Protein AF-0000000069299991 (afdb_homodimer)

Foldseek 3Di:
DDCPVPPPLQADADAQAPEACELVNVLVVLVVCVVVLRQHQAYAYAPHAYELSNLVVVLCSQQPRDLVRHHQYDHHENYQYDPVSVVSNVVSNVPSPSPPRPVDSRHRHHHHYNRHPPPPDPVD/DPDPVPPPLQADADAQAPEACELVNVLVVLVVCVVVLRQHQAYAYAPHAYELSNLVVVLCSQQPRDLVRHHQYDHHENYQYDPVSVVSNVVSNVPSPSPPRPVDSRHRHHHHYNRHVPPPDPVD

Organism: Polarella glacialis (NCBI:txid89957)

InterPro domains:
  IPR001611 Leucine-rich repeat [PF13516] (14-29)
  IPR001611 Leucine-rich repeat [PF13516] (75-87)
  IPR032675 Leucine-rich repeat domain superfamily [G3DSA:3.80.10.10] (7-111)

pLDDT: mean 82.87, std 19.3, range [29.73, 98.38]

Radius of gyration: 19.02 Å; Cα contacts (8 Å, |Δi|>4): 504; chains: 2; bounding box: 44×61×42 Å

Secondary structure (DSSP, 8-state):
-----------EEEE-TTS--HHHHHHHHHHHHHHTT--EEEEE--SS--BGGGHHHHHHHHHHS-TTS---EEE--SSB--HHHHHHHHHHHHHSS--S-SSS-PPPEEE-TT-STT---TT-/--S-TT-----EEEE-TTS--HHHHHHHHHHHHHHTT--EEEEE--SS--BGGGHHHHHHHHHHS-TTS---EEE--SSB--HHHHHHHHHHHHHSS--S-SSS-PPPEEE-TT-STTS--TT-

Structure (mmCIF, N/CA/C/O backbone):
data_AF-0000000069299991-model_v1
#
loop_
_entity.id
_entity.type
_entity.pdbx_description
1 polymer 'Uncharacterized protein'
#
loop_
_atom_site.group_PDB
_atom_site.id
_atom_site.type_symbol
_atom_site.label_atom_id
_atom_site.label_alt_id
_atom_site.label_comp_id
_atom_site.label_asym_id
_atom_site.label_entity_id
_atom_site.label_seq_id
_atom_site.pdbx_PDB_ins_code
_atom_site.Cartn_x
_atom_site.Cartn_y
_atom_site.Cartn_z
_atom_site.occupancy
_atom_site.B_iso_or_equiv
_atom_site.auth_seq_id
_atom_site.auth_comp_id
_atom_site.auth_asym_id
_atom_site.auth_atom_id
_atom_site.pdbx_PDB_model_num
ATOM 1 N N . VAL A 1 1 ? -12.227 -18.859 -11.227 1 29.73 1 VAL A N 1
ATOM 2 C CA . VAL A 1 1 ? -11.688 -18.25 -10.023 1 29.73 1 VAL A CA 1
ATOM 3 C C . VAL A 1 1 ? -12.133 -19.031 -8.797 1 29.73 1 VAL A C 1
ATOM 5 O O . VAL A 1 1 ? -13.328 -19.062 -8.477 1 29.73 1 VAL A O 1
ATOM 8 N N . GLN A 1 2 ? -11.68 -20.109 -8.531 1 31.66 2 GLN A N 1
ATOM 9 C CA . GLN A 1 2 ? -12.195 -20.984 -7.492 1 31.66 2 GLN A CA 1
ATOM 10 C C . GLN A 1 2 ? -12.586 -20.203 -6.242 1 31.66 2 GLN A C 1
ATOM 12 O O . GLN A 1 2 ? -12.062 -19.125 -5.996 1 31.66 2 GLN A O 1
ATOM 17 N N . ASN A 1 3 ? -13.781 -20.656 -5.566 1 34.66 3 ASN A N 1
ATOM 18 C CA . ASN A 1 3 ? -14.656 -20.344 -4.441 1 34.66 3 ASN A CA 1
ATOM 19 C C . ASN A 1 3 ? -13.859 -20.016 -3.182 1 34.66 3 ASN A C 1
ATOM 21 O O . ASN A 1 3 ? -13.648 -20.891 -2.334 1 34.66 3 ASN A O 1
ATOM 25 N N . PHE A 1 4 ? -12.633 -19.531 -3.287 1 37 4 PHE A N 1
ATOM 26 C CA . PHE A 1 4 ? -12.258 -19.297 -1.897 1 37 4 PHE A CA 1
ATOM 27 C C . PHE A 1 4 ? -13.336 -18.484 -1.176 1 37 4 PHE A C 1
ATOM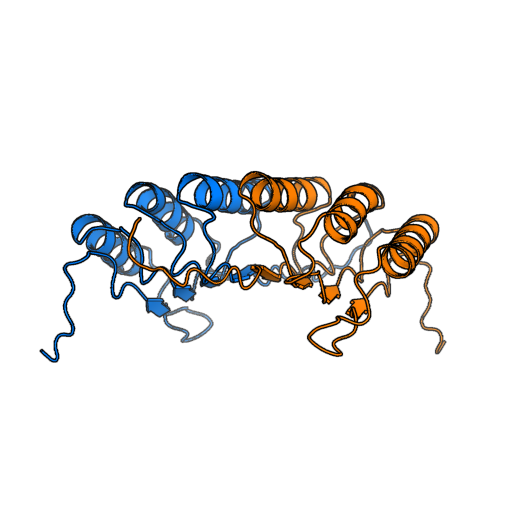 29 O O . PHE A 1 4 ? -13.484 -17.281 -1.425 1 37 4 PHE A O 1
ATOM 36 N N . PRO A 1 5 ? -14.43 -19.141 -0.867 1 41.88 5 PRO A N 1
ATOM 37 C CA . PRO A 1 5 ? -15.578 -18.5 -0.223 1 41.88 5 PRO A CA 1
ATOM 38 C C . PRO A 1 5 ? -15.188 -17.344 0.699 1 41.88 5 PRO A C 1
ATOM 40 O O . PRO A 1 5 ? -15.977 -16.422 0.913 1 41.88 5 PRO A O 1
ATOM 43 N N . TYR A 1 6 ? -14.062 -17.516 1.487 1 41.31 6 TYR A N 1
ATOM 44 C CA . TYR A 1 6 ? -13.852 -16.594 2.604 1 41.31 6 TYR A CA 1
ATOM 45 C C . TYR A 1 6 ? -13.023 -15.391 2.174 1 41.31 6 TYR A C 1
ATOM 47 O O . TYR A 1 6 ? -11.859 -15.273 2.551 1 41.31 6 TYR A O 1
ATOM 55 N N . VAL A 1 7 ? -12.93 -15.055 0.915 1 48.97 7 VAL A N 1
ATOM 56 C CA . VAL A 1 7 ? -12.195 -13.805 0.76 1 48.97 7 VAL A CA 1
ATOM 57 C C . VAL A 1 7 ? -12.695 -12.789 1.782 1 48.97 7 VAL A C 1
ATOM 59 O O . VAL A 1 7 ? -13.844 -12.336 1.713 1 48.97 7 VAL A O 1
ATOM 62 N N . ARG A 1 8 ? -12.344 -13.062 3.045 1 51.88 8 ARG A N 1
ATOM 63 C CA . ARG A 1 8 ? -12.633 -12.055 4.059 1 51.88 8 ARG A CA 1
ATOM 64 C C . ARG A 1 8 ? -11.891 -10.758 3.768 1 51.88 8 ARG A C 1
ATOM 66 O O . ARG A 1 8 ? -10.703 -10.781 3.434 1 51.88 8 ARG A O 1
ATOM 73 N N . LYS A 1 9 ? -12.555 -9.828 3.207 1 64.38 9 LYS A N 1
ATOM 74 C CA . LYS A 1 9 ? -11.938 -8.516 3.064 1 64.38 9 LYS A CA 1
ATOM 75 C C . LYS A 1 9 ? -11.32 -8.055 4.383 1 64.38 9 LYS A C 1
ATOM 77 O O . LYS A 1 9 ? -12 -8.031 5.414 1 64.38 9 LYS A O 1
ATOM 82 N N . SER A 1 10 ? -10.047 -8.211 4.633 1 77.81 10 SER A N 1
ATOM 83 C CA . SER A 1 10 ? -9.352 -7.84 5.863 1 77.81 10 SER A CA 1
ATOM 84 C C . SER A 1 10 ? -8.898 -6.383 5.82 1 77.81 10 SER A C 1
ATOM 86 O O . SER A 1 10 ? -8.68 -5.77 6.867 1 77.81 10 SER A O 1
ATOM 88 N N . GLY A 1 11 ? -9.008 -5.793 4.734 1 89.88 11 GLY A N 1
ATOM 89 C CA . GLY A 1 11 ? -8.5 -4.434 4.613 1 89.88 11 GLY A CA 1
ATOM 90 C C . GLY A 1 11 ? -7.004 -4.371 4.391 1 89.88 11 GLY A C 1
ATOM 91 O O . GLY A 1 11 ? -6.254 -5.188 4.938 1 89.88 11 GLY A O 1
ATOM 92 N N . ALA A 1 12 ? -6.586 -3.467 3.727 1 94.5 12 ALA A N 1
ATOM 93 C CA . ALA A 1 12 ? -5.18 -3.275 3.377 1 94.5 12 ALA A CA 1
ATOM 94 C C . ALA A 1 12 ? -4.43 -2.561 4.496 1 94.5 12 ALA A C 1
ATOM 96 O O . ALA A 1 12 ? -4.977 -1.666 5.148 1 94.5 12 ALA A O 1
ATOM 97 N N . TYR A 1 13 ? -3.26 -2.996 4.73 1 96.56 13 TYR A N 1
ATOM 98 C CA . TYR A 1 13 ? -2.27 -2.322 5.559 1 96.56 13 TYR A CA 1
ATOM 99 C C . TYR A 1 13 ? -1.131 -1.769 4.711 1 96.56 13 TYR A C 1
ATOM 101 O O . TYR A 1 13 ? -0.431 -2.523 4.031 1 96.56 13 TYR A O 1
ATOM 109 N N . VAL A 1 14 ? -0.941 -0.416 4.711 1 97.5 14 VAL A N 1
ATOM 110 C CA . VAL A 1 14 ? 0.052 0.219 3.85 1 97.5 14 VAL A CA 1
ATOM 111 C C . VAL A 1 14 ? 0.958 1.121 4.684 1 97.5 14 VAL A C 1
ATOM 113 O O . VAL A 1 14 ? 0.478 2.008 5.391 1 97.5 14 VAL A O 1
ATOM 116 N N . ASP A 1 15 ? 2.232 0.789 4.641 1 97.56 15 ASP A N 1
ATOM 117 C CA . ASP A 1 15 ? 3.238 1.614 5.301 1 97.56 15 ASP A CA 1
ATOM 118 C C . ASP A 1 15 ? 4.207 2.219 4.285 1 97.56 15 ASP A C 1
ATOM 120 O O . ASP A 1 15 ? 5.047 1.513 3.729 1 97.56 15 ASP A O 1
ATOM 124 N N . LEU A 1 16 ? 4.094 3.533 4.066 1 96.56 16 LEU A N 1
ATOM 125 C CA . LEU A 1 16 ? 4.926 4.285 3.133 1 96.56 16 LEU A CA 1
ATOM 126 C C . LEU A 1 16 ? 5.855 5.234 3.879 1 96.56 16 LEU 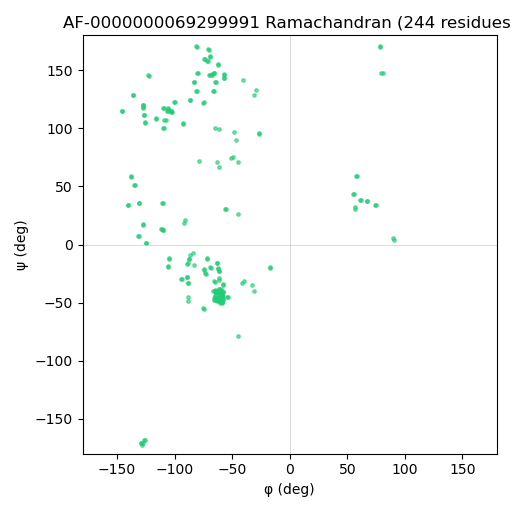A C 1
ATOM 128 O O . LEU A 1 1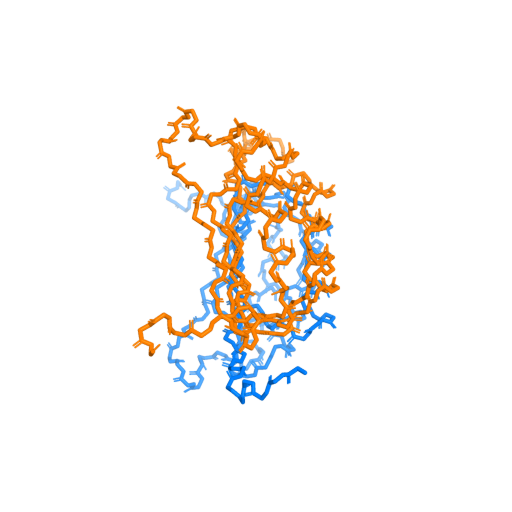6 ? 6.426 6.152 3.283 1 96.56 16 LEU A O 1
ATOM 132 N N . SER A 1 17 ? 5.98 5.059 5.121 1 94.38 17 SER A N 1
ATOM 133 C CA . SER A 1 17 ? 6.684 6.016 5.969 1 94.38 17 SER A CA 1
ATOM 134 C C . SER A 1 17 ? 8.109 6.234 5.484 1 94.38 17 SER A C 1
ATOM 136 O O . SER A 1 17 ? 8.766 5.301 5.016 1 94.38 17 SER A O 1
ATOM 138 N N . ASP A 1 18 ? 8.586 7.453 5.582 1 92.94 18 ASP A N 1
ATOM 139 C CA . ASP A 1 18 ? 9.961 7.832 5.273 1 92.94 18 ASP A CA 1
ATOM 140 C C . ASP A 1 18 ? 10.25 7.691 3.781 1 92.94 18 ASP A C 1
ATOM 142 O O . ASP A 1 18 ? 11.312 7.203 3.393 1 92.94 18 ASP A O 1
ATOM 146 N N . ASN A 1 19 ? 9.266 8.016 3.018 1 92.81 19 ASN A N 1
ATOM 147 C CA . ASN A 1 19 ? 9.398 8.125 1.568 1 92.81 19 ASN A CA 1
ATOM 148 C C . ASN A 1 19 ? 8.898 9.469 1.055 1 92.81 19 ASN A C 1
ATOM 150 O O . ASN A 1 19 ? 8.789 10.43 1.82 1 92.81 19 ASN A O 1
ATOM 154 N N . GLN A 1 20 ? 8.797 9.625 -0.223 1 92 20 GLN A N 1
ATOM 155 C CA . GLN A 1 20 ? 8.359 10.875 -0.829 1 92 20 GLN A CA 1
ATOM 156 C C . GLN A 1 20 ? 7.336 10.633 -1.935 1 92 20 GLN A C 1
ATOM 158 O O . GLN A 1 20 ? 7.473 11.156 -3.041 1 92 20 GLN A O 1
ATOM 163 N N . ILE A 1 21 ? 6.371 9.875 -1.525 1 94.75 21 ILE A N 1
ATOM 164 C CA . ILE A 1 21 ? 5.352 9.578 -2.525 1 94.75 21 ILE A CA 1
ATOM 165 C C . ILE A 1 21 ? 4.621 10.859 -2.914 1 94.75 21 ILE A C 1
ATOM 167 O O . ILE A 1 21 ? 4.152 10.992 -4.047 1 94.75 21 ILE A O 1
ATOM 171 N N . GLY A 1 22 ? 4.488 11.781 -1.948 1 95.56 22 GLY A N 1
ATOM 172 C CA . GLY A 1 22 ? 3.814 13.047 -2.213 1 95.56 22 GLY A CA 1
ATOM 173 C C . GLY A 1 22 ? 2.303 12.922 -2.215 1 95.56 22 GLY A C 1
ATOM 174 O O . GLY A 1 22 ? 1.764 11.812 -2.178 1 95.56 22 GLY A O 1
ATOM 175 N N . THR A 1 23 ? 1.661 14.023 -2.256 1 97.56 23 THR A N 1
ATOM 176 C CA . THR A 1 23 ? 0.207 14.117 -2.209 1 97.56 23 THR A CA 1
ATOM 177 C C . THR A 1 23 ? -0.419 13.445 -3.43 1 97.56 23 THR A C 1
ATOM 179 O O . THR A 1 23 ? -1.358 12.664 -3.301 1 97.56 23 THR A O 1
ATOM 182 N N . GLU A 1 24 ? 0.109 13.773 -4.574 1 98 24 GLU A N 1
ATOM 183 C CA . GLU A 1 24 ? -0.425 13.188 -5.801 1 98 24 GLU A CA 1
ATOM 184 C C . GLU A 1 24 ? -0.301 11.664 -5.785 1 98 24 GLU A C 1
ATOM 186 O O . GLU A 1 24 ? -1.244 10.961 -6.148 1 98 24 GLU A O 1
ATOM 191 N N . GLY A 1 25 ? 0.854 11.18 -5.426 1 97.81 25 GLY A N 1
ATOM 192 C CA . GLY A 1 25 ? 1.087 9.75 -5.375 1 97.81 25 GLY A CA 1
ATOM 193 C C . GLY A 1 25 ? 0.169 9.031 -4.406 1 97.81 25 GLY A C 1
ATOM 194 O O . GLY A 1 25 ? -0.393 7.98 -4.734 1 97.81 25 GLY A O 1
ATOM 195 N N . LEU A 1 26 ? 0.01 9.562 -3.213 1 98.31 26 LEU A N 1
ATOM 196 C CA . LEU A 1 26 ? -0.864 8.938 -2.225 1 98.31 26 LEU A CA 1
ATOM 197 C C . LEU A 1 26 ? -2.316 8.969 -2.689 1 98.31 26 LEU A C 1
ATOM 199 O O . LEU A 1 26 ? -3.059 8.008 -2.473 1 98.31 26 LEU A O 1
ATOM 203 N N . ASP A 1 27 ? -2.674 10.094 -3.289 1 98.25 27 ASP A N 1
ATOM 204 C CA . ASP A 1 27 ? -4.02 10.188 -3.85 1 98.25 27 ASP A CA 1
ATOM 205 C C . ASP A 1 27 ? -4.258 9.086 -4.883 1 98.25 27 ASP A C 1
ATOM 207 O O . ASP A 1 27 ? -5.305 8.438 -4.875 1 98.25 27 ASP A O 1
ATOM 211 N N . LYS A 1 28 ? -3.338 8.914 -5.75 1 98.31 28 LYS A N 1
ATOM 212 C CA . LYS A 1 28 ? -3.436 7.871 -6.77 1 98.31 28 LYS A CA 1
ATOM 213 C C . LYS A 1 28 ? -3.498 6.484 -6.137 1 98.31 28 LYS A C 1
ATOM 215 O O . LYS A 1 28 ? -4.242 5.617 -6.598 1 98.31 28 LYS A O 1
ATOM 220 N N . LEU A 1 29 ? -2.723 6.266 -5.145 1 98.12 29 LEU A N 1
ATOM 221 C CA . LEU A 1 29 ? -2.725 4.977 -4.461 1 98.12 29 LEU A CA 1
ATOM 222 C C . LEU A 1 29 ? -4.098 4.684 -3.863 1 98.12 29 LEU A C 1
ATOM 224 O O . LEU A 1 29 ? -4.645 3.596 -4.066 1 98.12 29 LEU A O 1
ATOM 228 N N . PHE A 1 30 ? -4.668 5.629 -3.15 1 96.56 30 PHE A N 1
ATOM 229 C CA . PHE A 1 30 ? -6.004 5.477 -2.588 1 96.56 30 PHE A CA 1
ATOM 230 C C . PHE A 1 30 ? -7.023 5.191 -3.686 1 96.56 30 PHE A C 1
ATOM 232 O O . PHE A 1 30 ? -7.949 4.406 -3.49 1 96.56 30 PHE A O 1
ATOM 239 N N . ARG A 1 31 ? -6.852 5.887 -4.773 1 96.31 31 ARG A N 1
ATOM 240 C CA . ARG A 1 31 ? -7.785 5.695 -5.879 1 96.31 31 ARG A CA 1
ATOM 241 C C . ARG A 1 31 ? -7.727 4.266 -6.406 1 96.31 31 ARG A C 1
ATOM 243 O O . ARG A 1 31 ? -8.758 3.682 -6.746 1 96.31 31 ARG A O 1
ATOM 250 N N . VAL A 1 32 ? -6.547 3.709 -6.52 1 96.81 32 VAL A N 1
ATOM 251 C CA . VAL A 1 32 ? -6.418 2.324 -6.957 1 96.81 32 VAL A CA 1
ATOM 252 C C . VAL A 1 32 ? -7.18 1.407 -6 1 96.81 32 VAL A C 1
ATOM 254 O O . VAL A 1 32 ? -7.965 0.561 -6.434 1 96.81 32 VAL A O 1
ATOM 257 N N . LEU A 1 33 ? -6.941 1.59 -4.699 1 95.06 33 LEU A N 1
ATOM 258 C CA . LEU A 1 33 ? -7.602 0.758 -3.699 1 95.06 33 LEU A CA 1
ATOM 259 C C . LEU A 1 33 ? -9.117 0.908 -3.781 1 95.06 33 LEU A C 1
ATOM 261 O O . LEU A 1 33 ? -9.844 -0.087 -3.771 1 95.06 33 LEU A O 1
ATOM 265 N N . ARG A 1 34 ? -9.57 2.107 -3.932 1 92.69 34 ARG A N 1
ATOM 266 C CA . ARG A 1 34 ? -11 2.389 -4.012 1 92.69 34 ARG A CA 1
ATOM 267 C C . ARG A 1 34 ? -11.609 1.77 -5.266 1 92.69 34 ARG A C 1
ATOM 269 O O . ARG A 1 34 ? -12.656 1.119 -5.195 1 92.69 34 ARG A O 1
ATOM 276 N N . ASP A 1 35 ? -10.953 1.994 -6.34 1 94.19 35 ASP A N 1
ATOM 277 C CA . ASP A 1 35 ? -11.461 1.52 -7.621 1 94.19 35 ASP A CA 1
ATOM 278 C C . ASP A 1 35 ? -11.57 -0.003 -7.641 1 94.19 35 ASP A C 1
ATOM 280 O O . ASP A 1 35 ? -12.359 -0.566 -8.398 1 94.19 35 ASP A O 1
ATOM 284 N N . HIS A 1 36 ? -10.836 -0.628 -6.82 1 93.81 36 HIS A N 1
ATOM 285 C CA . HIS A 1 36 ? -10.836 -2.086 -6.785 1 93.81 36 HIS A CA 1
ATOM 286 C C . HIS A 1 36 ? -11.484 -2.605 -5.508 1 93.81 36 HIS A C 1
ATOM 288 O O . HIS A 1 36 ? -11.289 -3.764 -5.129 1 93.81 36 HIS A O 1
ATOM 294 N N . ARG A 1 37 ? -12.141 -1.745 -4.812 1 90.06 37 ARG A N 1
ATOM 295 C CA . ARG A 1 37 ? -12.984 -2.055 -3.662 1 90.06 37 ARG A CA 1
ATOM 296 C C . ARG A 1 37 ? -12.164 -2.699 -2.547 1 90.06 37 ARG A C 1
ATOM 298 O O . ARG A 1 37 ? -12.609 -3.668 -1.927 1 90.06 37 ARG A O 1
ATOM 305 N N . VAL A 1 38 ? -10.969 -2.25 -2.348 1 92.69 38 VAL A N 1
ATOM 306 C CA . VAL A 1 38 ? -10.133 -2.695 -1.239 1 92.69 38 VAL A CA 1
ATOM 307 C C . VAL A 1 38 ? -10.117 -1.634 -0.142 1 92.69 38 VAL A C 1
ATOM 309 O O . VAL A 1 38 ? -9.625 -0.522 -0.352 1 92.69 38 VAL A O 1
ATOM 312 N N . PRO A 1 39 ? -10.664 -1.995 0.982 1 91.69 39 PRO A N 1
ATOM 313 C CA . PRO A 1 39 ? -10.555 -1.041 2.088 1 91.69 39 PRO A CA 1
ATOM 314 C C . PRO A 1 39 ? -9.125 -0.915 2.617 1 91.69 39 PRO A C 1
ATOM 316 O O . PRO A 1 39 ? -8.352 -1.871 2.547 1 91.69 39 PRO A O 1
ATOM 319 N N . CYS A 1 40 ? -8.805 0.233 3.027 1 93.44 40 CYS A N 1
ATOM 320 C CA . CYS A 1 40 ? -7.527 0.461 3.697 1 93.44 40 CYS A CA 1
ATOM 321 C C . CYS A 1 40 ? -7.727 0.668 5.195 1 93.44 40 CYS A C 1
ATOM 323 O O . CYS A 1 40 ? -8.258 1.698 5.617 1 93.44 40 CYS A O 1
ATOM 325 N N . VAL A 1 41 ? -7.23 -0.21 5.957 1 92.25 41 VAL A N 1
ATOM 326 C CA . VAL A 1 41 ? -7.531 -0.14 7.383 1 92.25 41 VAL A CA 1
ATOM 327 C C . VAL A 1 41 ? -6.434 0.632 8.109 1 92.25 41 VAL A C 1
ATOM 329 O O . VAL A 1 41 ? -6.684 1.262 9.133 1 92.25 41 VAL A O 1
ATOM 332 N N . VAL A 1 42 ? -5.215 0.549 7.566 1 95.19 42 VAL A N 1
ATOM 333 C CA . VAL A 1 42 ? -4.105 1.315 8.125 1 95.19 42 VAL A CA 1
ATOM 334 C C . VAL A 1 42 ? -3.297 1.955 7 1 95.19 42 VAL A C 1
ATOM 336 O O . VAL A 1 42 ? -2.914 1.28 6.043 1 95.19 42 VAL A O 1
ATOM 339 N N . MET A 1 43 ? -3.072 3.227 7.102 1 97 43 MET A N 1
ATOM 340 C CA . MET A 1 43 ? -2.205 3.98 6.199 1 97 43 MET A CA 1
ATOM 341 C C . MET A 1 43 ? -1.158 4.766 6.984 1 97 43 MET A C 1
ATOM 343 O O . MET A 1 43 ? -1.495 5.676 7.742 1 97 43 MET A O 1
ATOM 347 N N . LYS A 1 44 ? 0.066 4.359 6.852 1 97.38 44 LYS A N 1
ATOM 348 C CA . LYS A 1 44 ? 1.185 5.129 7.391 1 97.38 44 LYS A CA 1
ATOM 349 C C . LYS A 1 44 ? 1.948 5.84 6.277 1 97.38 44 LYS A C 1
ATOM 351 O O . LYS A 1 44 ? 2.477 5.195 5.371 1 97.38 44 LYS A O 1
ATOM 356 N N . ALA A 1 45 ? 1.938 7.148 6.332 1 96.06 45 ALA A N 1
ATOM 357 C CA . ALA A 1 45 ? 2.619 7.953 5.32 1 96.06 45 ALA A CA 1
ATOM 358 C C . ALA A 1 45 ? 3.309 9.156 5.953 1 96.06 45 ALA A C 1
ATOM 360 O O . ALA A 1 45 ? 3.305 10.25 5.379 1 96.06 45 ALA A O 1
ATOM 361 N N . TYR A 1 46 ? 3.789 8.945 7.141 1 93.25 46 TYR A N 1
ATOM 362 C CA . TYR A 1 46 ? 4.52 10.062 7.723 1 93.25 46 TYR A CA 1
ATOM 363 C C . TYR A 1 46 ? 5.812 10.328 6.957 1 93.25 46 TYR A C 1
ATOM 365 O O . TYR A 1 46 ? 6.402 9.406 6.383 1 93.25 46 TYR A O 1
ATOM 373 N N . ARG A 1 47 ? 6.23 11.562 6.863 1 92.31 47 ARG A N 1
ATOM 374 C CA . ARG A 1 47 ? 7.426 12 6.148 1 92.31 47 ARG A CA 1
ATOM 375 C C . ARG A 1 47 ? 7.367 11.594 4.68 1 92.31 47 ARG A C 1
ATOM 377 O O . ARG A 1 47 ? 8.242 10.875 4.191 1 92.31 47 ARG A O 1
ATOM 384 N N . ASN A 1 48 ? 6.34 12.07 4.016 1 94.44 48 ASN A N 1
ATOM 385 C CA . ASN A 1 48 ? 6.16 11.758 2.602 1 94.44 48 ASN A CA 1
ATOM 386 C C . ASN A 1 48 ? 5.875 13.008 1.779 1 94.44 48 ASN A C 1
ATOM 388 O O . ASN A 1 48 ? 5.5 12.914 0.61 1 94.44 48 ASN A O 1
ATOM 392 N N . GLY A 1 49 ? 5.984 14.148 2.428 1 93.31 49 GLY A N 1
ATOM 393 C CA . GLY A 1 49 ? 5.793 15.398 1.708 1 93.31 49 GLY A CA 1
ATOM 394 C C . GLY A 1 49 ? 4.34 15.68 1.387 1 93.31 49 GLY A C 1
ATOM 395 O O . GLY A 1 49 ? 4.027 16.25 0.339 1 93.31 49 GLY A O 1
ATOM 396 N N . LEU A 1 50 ? 3.434 15.289 2.258 1 95.75 50 LEU A N 1
ATOM 397 C CA . LEU A 1 50 ? 2.004 15.5 2.057 1 95.75 50 LEU A CA 1
ATOM 398 C C . LEU A 1 50 ? 1.612 16.938 2.422 1 95.75 50 LEU A C 1
ATOM 400 O O . LEU A 1 50 ? 2.178 17.516 3.348 1 95.75 50 LEU A O 1
ATOM 404 N N . ASP A 1 51 ? 0.647 17.438 1.721 1 95.94 51 ASP A N 1
ATOM 405 C CA . ASP A 1 51 ? 0.039 18.719 2.059 1 95.94 51 ASP A CA 1
ATOM 406 C C . ASP A 1 51 ? -1.481 18.609 2.133 1 95.94 51 ASP A C 1
ATOM 408 O O . ASP A 1 51 ? -2.025 17.5 2.152 1 95.94 51 ASP A O 1
ATOM 412 N N . ASP A 1 52 ? -2.152 19.719 2.242 1 96.19 52 ASP A N 1
ATOM 413 C CA . ASP A 1 52 ? -3.592 19.75 2.486 1 96.19 52 ASP A CA 1
ATOM 414 C C . ASP A 1 52 ? -4.355 19.109 1.33 1 96.19 52 ASP A C 1
ATOM 416 O O . ASP A 1 52 ? -5.531 18.766 1.47 1 96.19 52 ASP A O 1
ATOM 420 N N . GLY A 1 53 ? -3.688 18.953 0.235 1 97.38 53 GLY A N 1
ATOM 421 C CA . GLY A 1 53 ? -4.336 18.359 -0.919 1 97.38 53 GLY A CA 1
ATOM 422 C C . GLY A 1 53 ? -4.789 16.922 -0.674 1 97.38 53 GLY A C 1
ATOM 423 O O . GLY A 1 53 ? -5.66 16.406 -1.381 1 97.38 53 GLY A O 1
ATOM 424 N N . ILE A 1 54 ? -4.238 16.219 0.312 1 97.38 54 ILE A N 1
ATOM 425 C CA . ILE A 1 54 ? -4.555 14.812 0.542 1 97.38 54 ILE A CA 1
ATOM 426 C C . ILE A 1 54 ? -5.773 14.695 1.452 1 97.38 54 ILE A C 1
ATOM 428 O O . ILE A 1 54 ? -6.367 13.625 1.575 1 97.38 54 ILE A O 1
ATOM 432 N N . VAL A 1 55 ? -6.199 15.75 2.09 1 97 55 VAL A N 1
ATOM 433 C CA . VAL A 1 55 ? -7.176 15.734 3.174 1 97 55 VAL A CA 1
ATOM 434 C C . VAL A 1 55 ? -8.523 15.25 2.645 1 97 55 VAL A C 1
ATOM 436 O O . VAL A 1 55 ? -9.156 14.375 3.242 1 97 55 VAL A O 1
ATOM 439 N N . ASP A 1 56 ? -8.891 1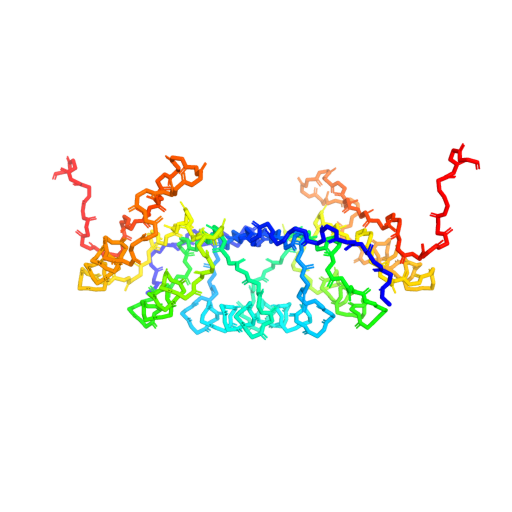5.742 1.545 1 97.69 56 ASP A N 1
ATOM 440 C CA . ASP A 1 56 ? -10.172 15.344 0.979 1 97.69 56 ASP A CA 1
ATOM 441 C C . ASP A 1 56 ? -10.211 13.844 0.708 1 97.69 56 ASP A C 1
ATOM 443 O O . ASP A 1 56 ? -11.234 13.195 0.931 1 97.69 56 ASP A O 1
ATOM 447 N N . THR A 1 57 ? -9.188 13.336 0.186 1 96.62 57 THR A N 1
ATOM 448 C CA . THR A 1 57 ? -9.109 11.914 -0.125 1 96.62 57 THR A CA 1
ATOM 449 C C . THR A 1 57 ? -9.25 11.07 1.141 1 96.62 57 THR A C 1
ATOM 451 O O . THR A 1 57 ? -10.008 10.102 1.164 1 96.62 57 THR A O 1
ATOM 454 N N . ILE A 1 58 ? -8.539 11.422 2.172 1 96 58 ILE A N 1
ATOM 455 C CA . ILE A 1 58 ? -8.586 10.672 3.424 1 96 58 ILE A CA 1
ATOM 456 C C . ILE A 1 58 ? -9.984 10.758 4.027 1 96 58 ILE A C 1
ATOM 458 O O . ILE A 1 58 ? -10.523 9.75 4.496 1 96 58 ILE A O 1
ATOM 462 N N . ILE A 1 59 ? -10.555 11.938 3.951 1 95 59 ILE A N 1
ATOM 463 C CA . ILE A 1 59 ? -11.898 12.125 4.48 1 95 59 ILE A CA 1
ATOM 464 C C . ILE A 1 59 ? -12.883 11.234 3.725 1 95 59 ILE A C 1
ATOM 466 O O . ILE A 1 59 ? -13.727 10.578 4.332 1 95 59 ILE A O 1
ATOM 470 N N . GLU A 1 60 ? -12.789 11.25 2.473 1 93.75 60 GLU A N 1
ATOM 471 C CA . GLU A 1 60 ? -13.648 10.383 1.668 1 93.75 60 GLU A CA 1
ATOM 472 C C . GLU A 1 60 ? -13.523 8.922 2.102 1 93.75 60 GLU A C 1
ATOM 474 O O . GLU A 1 60 ? -14.523 8.219 2.225 1 93.75 60 GLU A O 1
ATOM 479 N N . TYR A 1 61 ? -12.375 8.414 2.314 1 90.56 61 TYR A N 1
ATOM 480 C CA . TYR A 1 61 ? -12.148 7.039 2.736 1 90.56 61 TYR A CA 1
ATOM 481 C C . TYR A 1 61 ? -12.766 6.777 4.105 1 90.56 61 TYR A C 1
ATOM 483 O O . TYR A 1 61 ? -13.336 5.711 4.34 1 90.56 61 TYR A O 1
ATOM 491 N N . LEU A 1 62 ? -12.625 7.773 5 1 89.62 62 LEU A N 1
ATOM 492 C CA . LEU A 1 62 ? -13.211 7.633 6.328 1 89.62 62 LEU A CA 1
ATOM 493 C C . LEU A 1 62 ? -14.711 7.402 6.242 1 89.62 62 LEU A C 1
ATOM 495 O O . LEU A 1 62 ? -15.266 6.578 6.977 1 89.62 62 LEU A O 1
ATOM 499 N N . TYR A 1 63 ? -15.305 8.016 5.281 1 90.31 63 TYR A N 1
ATOM 500 C CA . TYR A 1 63 ? -16.766 7.969 5.203 1 90.31 63 TYR A CA 1
ATOM 501 C C . TYR A 1 63 ? -17.234 6.77 4.387 1 90.31 63 TYR A C 1
ATOM 503 O O . TYR A 1 63 ? -18.312 6.238 4.621 1 90.31 63 TYR A O 1
ATOM 511 N N . THR A 1 64 ? -16.422 6.355 3.486 1 88.62 64 THR A N 1
ATOM 512 C CA . THR A 1 64 ? -16.969 5.453 2.479 1 88.62 64 THR A CA 1
ATOM 513 C C . THR A 1 64 ? -16.516 4.016 2.734 1 88.62 64 THR A C 1
ATOM 515 O O . THR A 1 64 ? -17.047 3.076 2.141 1 88.62 64 THR A O 1
ATOM 518 N N . GLN A 1 65 ? -15.57 3.865 3.596 1 86.81 65 GLN A N 1
ATOM 519 C CA . GLN A 1 65 ? -15.125 2.498 3.854 1 86.81 65 GLN A CA 1
ATOM 520 C C . GLN A 1 65 ? -16.234 1.68 4.516 1 86.81 65 GLN A C 1
ATOM 522 O O . GLN A 1 65 ? -17.078 2.229 5.227 1 86.81 65 GLN A O 1
ATOM 527 N N . PRO A 1 66 ? -16.25 0.374 4.207 1 83.06 66 PRO A N 1
ATOM 528 C CA . PRO A 1 66 ? -17.234 -0.478 4.875 1 83.06 66 PRO A CA 1
ATOM 529 C C . PRO A 1 66 ? -17.125 -0.437 6.398 1 83.06 66 PRO A C 1
ATOM 531 O O . PRO A 1 66 ? -16.016 -0.392 6.934 1 83.06 66 PRO A O 1
ATOM 534 N N . GLU A 1 67 ? -18.219 -0.553 7.004 1 80.31 67 GLU A N 1
ATOM 535 C CA . GLU A 1 67 ? -18.297 -0.493 8.461 1 80.31 67 GLU A CA 1
ATOM 536 C C . GLU A 1 67 ? -17.484 -1.624 9.094 1 80.31 67 GLU A C 1
ATOM 538 O O . GLU A 1 67 ? -16.922 -1.464 10.188 1 80.31 67 GLU A O 1
ATOM 543 N N . ALA A 1 68 ? -17.406 -2.658 8.43 1 81.25 68 ALA A N 1
ATOM 544 C CA . ALA A 1 68 ? -16.719 -3.832 8.961 1 81.25 68 ALA A CA 1
ATOM 545 C C . ALA A 1 68 ? -15.203 -3.639 8.938 1 81.25 68 ALA A C 1
ATOM 547 O O . ALA A 1 68 ? -14.469 -4.293 9.688 1 81.25 68 ALA A O 1
ATOM 548 N N . PHE A 1 69 ? -14.781 -2.701 8.07 1 85 69 PHE A N 1
ATOM 549 C CA . PHE A 1 69 ? -13.352 -2.492 7.895 1 85 69 PHE A CA 1
ATOM 550 C C . PHE A 1 69 ? -13.023 -1.005 7.816 1 85 69 PHE A C 1
ATOM 552 O O . PHE A 1 69 ? -12.422 -0.547 6.84 1 85 69 PHE A O 1
ATOM 559 N N . PRO A 1 70 ? -13.383 -0.308 8.82 1 85.81 70 PRO A N 1
ATOM 560 C CA . PRO A 1 70 ? -13.016 1.109 8.828 1 85.81 70 PRO A CA 1
ATOM 561 C C . PRO A 1 70 ? -11.508 1.326 8.992 1 85.81 70 PRO A C 1
ATOM 563 O O . PRO A 1 70 ? -10.797 0.424 9.445 1 85.81 70 PRO A O 1
ATOM 566 N N . MET A 1 71 ? -11.055 2.508 8.633 1 90.12 71 MET A N 1
ATOM 567 C CA . MET A 1 71 ? -9.672 2.852 8.945 1 90.12 71 MET A CA 1
ATOM 568 C C . MET A 1 71 ? -9.461 2.951 10.453 1 90.12 71 MET A C 1
ATOM 570 O O . MET A 1 71 ? -10.281 3.537 11.156 1 90.12 71 MET A O 1
ATOM 574 N N . HIS A 1 72 ? -8.43 2.312 10.867 1 89.31 72 HIS A N 1
ATOM 575 C CA . HIS A 1 72 ? -8.195 2.443 12.305 1 89.31 72 HIS A CA 1
ATOM 576 C C . HIS A 1 72 ? -6.789 2.951 12.586 1 89.31 72 HIS A C 1
ATOM 578 O O . HIS A 1 72 ? -6.43 3.178 13.742 1 89.31 72 HIS A O 1
ATOM 584 N N . GLY A 1 73 ? -6.027 3.215 11.531 1 93.38 73 GLY A N 1
ATOM 585 C CA . GLY A 1 73 ? -4.719 3.834 11.688 1 93.38 73 GLY A CA 1
ATOM 586 C C . GLY A 1 73 ? -4.355 4.766 10.547 1 93.38 73 GLY A C 1
ATOM 587 O O . GLY A 1 73 ? -4.277 4.34 9.398 1 93.38 73 GLY A O 1
ATOM 588 N N . ILE A 1 74 ? -4.223 5.992 10.82 1 94.94 74 ILE A N 1
ATOM 589 C CA . ILE A 1 74 ? -3.758 6.996 9.867 1 94.94 74 ILE A CA 1
ATOM 590 C C . ILE A 1 74 ? -2.572 7.754 10.461 1 94.94 74 ILE A C 1
ATOM 592 O O . ILE A 1 74 ? -2.736 8.555 11.391 1 94.94 74 ILE A O 1
ATOM 596 N N . HIS A 1 75 ? -1.413 7.426 9.953 1 95.81 75 HIS A N 1
ATOM 597 C CA . HIS A 1 75 ? -0.189 8.07 10.422 1 95.81 75 HIS A CA 1
ATOM 598 C C . HIS A 1 75 ? 0.388 8.984 9.344 1 95.81 75 HIS A C 1
ATOM 600 O O . HIS A 1 75 ? 1.053 8.523 8.414 1 95.81 75 HIS A O 1
ATOM 606 N N . ILE A 1 76 ? 0.141 10.281 9.477 1 94.81 76 ILE A N 1
ATOM 607 C CA . ILE A 1 76 ? 0.582 11.211 8.445 1 94.81 76 ILE A CA 1
ATOM 608 C C . ILE A 1 76 ? 1.315 12.383 9.086 1 94.81 76 ILE A C 1
ATOM 610 O O . ILE A 1 76 ? 1.199 13.523 8.633 1 94.81 76 ILE A O 1
ATOM 614 N N . SER A 1 77 ? 2.031 12.047 10.133 1 90.62 77 SER A N 1
ATOM 615 C CA . SER A 1 77 ? 2.832 13.047 10.828 1 90.62 77 SER A CA 1
ATOM 616 C C . SER A 1 77 ? 4.035 13.477 9.992 1 90.62 77 SER A C 1
ATOM 618 O O . SER A 1 77 ? 4.34 12.852 8.969 1 90.62 77 SER A O 1
ATOM 620 N N . HIS A 1 78 ? 4.75 14.586 10.406 1 90.38 78 HIS A N 1
ATOM 621 C CA . HIS A 1 78 ? 5.973 15.07 9.766 1 90.38 78 HIS A CA 1
ATOM 622 C C . HIS A 1 78 ? 5.758 15.32 8.281 1 90.38 78 HIS A C 1
ATOM 624 O O . HIS A 1 78 ? 6.527 14.836 7.449 1 90.38 78 HIS A O 1
ATOM 630 N N . ASN A 1 79 ? 4.637 15.93 8.016 1 92.56 79 ASN A N 1
ATOM 631 C CA . ASN A 1 79 ? 4.293 16.391 6.676 1 92.56 79 ASN A CA 1
ATOM 632 C C . ASN A 1 79 ? 3.924 17.875 6.672 1 92.56 79 ASN A C 1
ATOM 634 O O . ASN A 1 79 ? 4.312 18.625 7.574 1 92.56 79 ASN A O 1
ATOM 638 N N . ASN A 1 80 ? 3.342 18.344 5.523 1 92.81 80 ASN A N 1
ATOM 639 C CA . ASN A 1 80 ? 3.051 19.766 5.395 1 92.81 80 ASN A CA 1
ATOM 640 C C . ASN A 1 80 ? 1.549 20.031 5.422 1 92.81 80 ASN A C 1
ATOM 642 O O . ASN A 1 80 ? 1.055 20.891 4.684 1 92.81 80 ASN A O 1
ATOM 646 N N . ILE A 1 81 ? 0.878 19.281 6.184 1 93.31 81 ILE A N 1
ATOM 647 C CA . ILE A 1 81 ? -0.55 19.516 6.375 1 93.31 81 ILE A CA 1
ATOM 648 C C . ILE A 1 81 ? -0.761 20.641 7.395 1 93.31 81 ILE A C 1
ATOM 650 O O . ILE A 1 81 ? -0.154 20.625 8.469 1 93.31 81 ILE A O 1
ATOM 654 N N . THR A 1 82 ? -1.583 21.578 7.121 1 93.06 82 THR A N 1
ATOM 655 C CA . THR A 1 82 ? -1.811 22.734 7.984 1 93.06 82 THR A CA 1
ATOM 656 C C . THR A 1 82 ? -2.773 22.375 9.109 1 93.06 82 THR A C 1
ATOM 658 O O . THR A 1 82 ? -3.375 21.312 9.109 1 93.06 82 THR A O 1
ATOM 661 N N . ASP A 1 83 ? -2.857 23.328 10.016 1 89.75 83 ASP A N 1
ATOM 662 C CA . ASP A 1 83 ? -3.816 23.172 11.109 1 89.75 83 ASP A CA 1
ATOM 663 C C . ASP A 1 83 ? -5.242 23.047 10.578 1 89.75 83 ASP A C 1
ATOM 665 O O . ASP A 1 83 ? -6.047 22.297 11.125 1 89.75 83 ASP A O 1
ATOM 669 N N . LYS A 1 84 ? -5.496 23.781 9.594 1 93.44 84 LYS A N 1
ATOM 670 C CA . LYS A 1 84 ? -6.824 23.719 8.992 1 93.44 84 LYS A CA 1
ATOM 671 C C . LYS A 1 84 ? -7.129 22.312 8.469 1 93.44 84 LYS A C 1
ATOM 673 O O . LYS A 1 84 ? -8.211 21.781 8.711 1 93.44 84 LYS A O 1
ATOM 678 N N . GLY A 1 85 ? -6.211 21.797 7.723 1 94.19 85 GLY A N 1
ATOM 679 C CA . GLY A 1 85 ? -6.383 20.438 7.23 1 94.19 85 GLY A CA 1
ATOM 680 C C . GLY A 1 85 ? -6.523 19.406 8.336 1 94.19 85 GLY A C 1
ATOM 681 O O . GLY A 1 85 ? -7.379 18.531 8.266 1 94.19 85 GLY A O 1
ATOM 682 N N . ALA A 1 86 ? -5.676 19.531 9.32 1 91.44 86 ALA A N 1
ATOM 683 C CA . ALA A 1 86 ? -5.719 18.625 10.461 1 91.44 86 ALA A CA 1
ATOM 684 C C . ALA A 1 86 ? -7.078 18.672 11.148 1 91.44 86 ALA A C 1
ATOM 686 O O . ALA A 1 86 ? -7.641 17.641 11.5 1 91.44 86 ALA A O 1
ATOM 687 N N . PHE A 1 87 ? -7.582 19.828 11.336 1 92.25 87 PHE A N 1
ATOM 688 C CA . PHE A 1 87 ? -8.875 20 11.992 1 92.25 87 PHE A CA 1
ATOM 689 C C . PHE A 1 87 ? -9.984 19.359 11.164 1 92.25 87 PHE A C 1
ATOM 691 O O . PHE A 1 87 ? -10.914 18.766 11.711 1 92.25 87 PHE A O 1
ATOM 698 N N . ARG A 1 88 ? -9.922 19.516 9.891 1 95.25 88 ARG A N 1
ATOM 699 C CA . ARG A 1 88 ? -10.906 18.891 9.016 1 95.25 88 ARG A CA 1
ATOM 700 C C . ARG A 1 88 ? -10.875 17.375 9.172 1 95.25 88 ARG A C 1
ATOM 702 O O . ARG A 1 88 ? -11.93 16.734 9.211 1 95.25 88 ARG A O 1
ATOM 709 N N . LEU A 1 89 ? -9.711 16.812 9.281 1 94 89 LEU A N 1
ATOM 710 C CA . LEU A 1 89 ? -9.562 15.375 9.445 1 94 89 LEU A CA 1
ATOM 711 C C . LEU A 1 89 ? -10.141 14.922 10.781 1 94 89 LEU A C 1
ATOM 713 O O . LEU A 1 89 ? -10.875 13.93 10.844 1 94 89 LEU A O 1
ATOM 717 N N . ILE A 1 90 ? -9.797 15.672 11.797 1 92.06 90 ILE A N 1
ATOM 718 C CA . ILE A 1 90 ? -10.266 15.336 13.141 1 92.06 90 ILE A CA 1
ATOM 719 C C . ILE A 1 90 ? -11.789 15.391 13.172 1 92.06 90 ILE A C 1
ATOM 721 O O . ILE A 1 90 ? -12.438 14.492 13.711 1 92.06 90 ILE A O 1
ATOM 725 N N . ARG A 1 91 ? -12.312 16.391 12.625 1 94.44 91 ARG A N 1
ATOM 726 C CA . ARG A 1 91 ? -13.766 16.547 12.594 1 94.44 91 ARG A CA 1
ATOM 727 C C . ARG A 1 91 ? -14.422 15.414 11.828 1 94.44 91 ARG A C 1
ATOM 729 O O . ARG A 1 91 ? -15.43 14.859 12.273 1 94.44 91 ARG A O 1
ATOM 736 N N . ALA A 1 92 ? -13.938 15.102 10.695 1 93.75 92 ALA A N 1
ATOM 737 C CA . ALA A 1 92 ? -14.484 14.008 9.891 1 93.75 92 ALA A CA 1
ATOM 738 C C . ALA A 1 92 ? -14.438 12.688 10.648 1 93.75 92 ALA A C 1
ATOM 740 O O . ALA A 1 92 ? -15.391 11.906 10.609 1 93.75 92 ALA A O 1
ATOM 741 N N . ALA A 1 93 ? -13.328 12.438 11.305 1 91.12 93 ALA A N 1
ATOM 742 C CA . ALA A 1 93 ? -13.172 11.203 12.07 1 91.12 93 ALA A CA 1
ATOM 743 C C . ALA A 1 93 ? -14.211 11.117 13.188 1 91.12 93 ALA A C 1
ATOM 745 O O . ALA A 1 93 ? -14.742 10.039 13.461 1 91.12 93 ALA A O 1
ATOM 746 N N . ALA A 1 94 ? -14.469 12.195 13.766 1 89.44 94 ALA A N 1
ATOM 747 C CA . ALA A 1 94 ? -15.422 12.258 14.867 1 89.44 94 ALA A CA 1
ATOM 748 C C . ALA A 1 94 ? -16.844 12.094 14.367 1 89.44 94 ALA A C 1
ATOM 750 O O . ALA A 1 94 ? -17.703 11.562 15.078 1 89.44 94 ALA A O 1
ATOM 751 N N . GLN A 1 95 ? -17 12.438 13.141 1 91.81 95 GLN A N 1
ATOM 752 C CA . GLN A 1 95 ? -18.375 12.562 12.672 1 91.81 95 GLN A CA 1
ATOM 753 C C . GLN A 1 95 ? -18.766 11.391 11.773 1 91.81 95 GLN A C 1
ATOM 755 O O . GLN A 1 95 ? -19.953 11.141 11.539 1 91.81 95 GLN A O 1
ATOM 760 N N . CYS A 1 96 ? -17.875 10.672 11.242 1 88.19 96 CYS A N 1
ATOM 761 C CA . CYS A 1 96 ? -18.156 9.68 10.211 1 88.19 96 CYS A CA 1
ATOM 762 C C . CYS A 1 96 ? -18.938 8.508 10.789 1 88.19 96 CYS A C 1
ATOM 764 O O . CYS A 1 96 ? -19.531 7.73 10.047 1 88.19 96 CYS A O 1
ATOM 766 N N . GLY A 1 97 ? -18.922 8.32 12.078 1 85.75 97 GLY A N 1
ATOM 767 C CA . GLY A 1 97 ? -19.797 7.359 12.727 1 85.75 97 GLY A CA 1
ATOM 768 C C . GLY A 1 97 ? -19.172 5.977 12.836 1 85.75 97 GLY A C 1
ATOM 769 O O . GLY A 1 97 ? -19.828 5.039 13.312 1 85.75 97 GLY A O 1
ATOM 770 N N . HIS A 1 98 ? -18 5.836 12.438 1 84.75 98 HIS A N 1
ATOM 771 C CA . HIS A 1 98 ? -17.359 4.523 12.398 1 84.75 98 HIS A CA 1
ATOM 772 C C . HIS A 1 98 ? -16.672 4.211 13.727 1 84.75 98 HIS A C 1
ATOM 774 O O . HIS A 1 98 ? -16.312 3.061 13.992 1 84.75 98 HIS A O 1
ATOM 780 N N . TYR A 1 99 ? -16.484 5.277 14.523 1 80.19 99 TYR A N 1
ATOM 781 C CA . TYR A 1 99 ? -15.648 5.074 15.711 1 80.19 99 TYR A CA 1
ATOM 782 C C . TYR A 1 99 ? -16.422 5.438 16.969 1 80.19 99 TYR A C 1
ATOM 784 O O . TYR A 1 99 ? -17.188 6.395 16.984 1 80.19 99 TYR A O 1
ATOM 792 N N . PRO A 1 100 ? -16.188 4.695 18.172 1 73.81 100 PRO A N 1
ATOM 793 C CA . PRO A 1 100 ? -15.43 3.445 18.188 1 73.81 100 PRO A CA 1
ATOM 794 C C . PRO A 1 100 ? -16.094 2.344 17.359 1 73.81 100 PRO A C 1
ATOM 796 O O . PRO A 1 100 ? -17.297 2.432 17.062 1 73.81 100 PRO A O 1
ATOM 799 N N . ARG A 1 101 ? -15.203 1.43 16.922 1 67.12 101 ARG A N 1
ATOM 800 C CA . ARG A 1 101 ? -15.734 0.352 16.109 1 67.12 101 ARG A CA 1
ATOM 801 C C . ARG A 1 101 ? -16.703 -0.52 16.891 1 67.12 101 ARG A C 1
ATOM 803 O O . ARG A 1 101 ? -16.484 -0.773 18.078 1 67.12 101 ARG A O 1
ATOM 810 N N . LEU A 1 102 ? -17.656 -0.823 16.188 1 59.66 102 LEU A N 1
ATOM 811 C CA . LEU A 1 102 ? -18.688 -1.627 16.828 1 59.66 102 LEU A CA 1
ATOM 812 C C . LEU A 1 102 ? -18.172 -3.012 17.172 1 59.66 102 LEU A C 1
ATOM 814 O O . LEU A 1 102 ? -18.469 -3.539 18.25 1 59.66 102 LEU A O 1
ATOM 818 N N . THR A 1 103 ? -17.422 -3.496 16.25 1 58.62 103 THR A N 1
ATOM 819 C CA . THR A 1 103 ? -17.031 -4.891 16.438 1 58.62 103 THR A CA 1
ATOM 820 C C . THR A 1 103 ? -15.75 -4.996 17.25 1 58.62 103 THR A C 1
ATOM 822 O O . THR A 1 103 ? -15.484 -6.031 17.859 1 58.62 103 THR A O 1
ATOM 825 N N . SER A 1 104 ? -14.969 -4.023 17.031 1 61.69 104 SER A N 1
ATOM 826 C CA . SER A 1 104 ? -13.727 -3.961 17.797 1 61.69 104 SER A CA 1
ATOM 827 C C . SER A 1 104 ? -13.57 -2.609 18.484 1 61.69 104 SER A C 1
ATOM 829 O O . SER A 1 104 ? -14.094 -1.601 18.016 1 61.69 104 SER A O 1
ATOM 831 N N . ARG A 1 105 ? -13.547 -2.672 19.703 1 59.91 105 ARG A N 1
ATOM 832 C CA . ARG A 1 105 ? -13.359 -1.449 20.469 1 59.91 10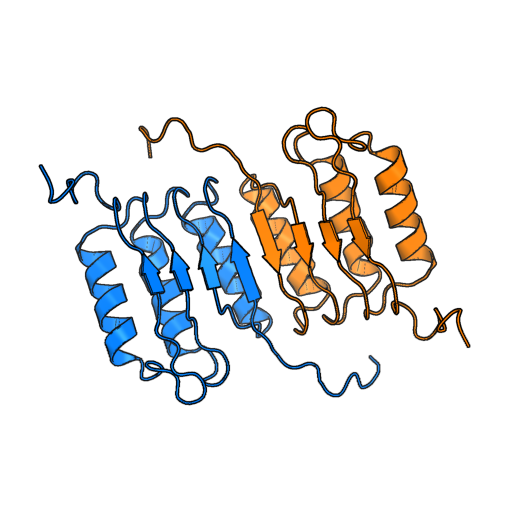5 ARG A CA 1
ATOM 833 C C . ARG A 1 105 ? -12.086 -0.721 20.047 1 59.91 105 ARG A C 1
ATOM 835 O O . ARG A 1 105 ? -11.477 -0.008 20.844 1 59.91 105 ARG A O 1
ATOM 842 N N . LEU A 1 106 ? -11.773 -0.919 18.703 1 66.88 106 LEU A N 1
ATOM 843 C CA . LEU A 1 106 ? -10.523 -0.27 18.344 1 66.88 106 LEU A CA 1
ATOM 844 C C . LEU A 1 106 ? -10.758 1.187 17.953 1 66.88 106 LEU A C 1
ATOM 846 O O . LEU A 1 106 ? -11.656 1.487 17.172 1 66.88 106 LEU A O 1
ATOM 850 N N . PRO A 1 107 ? -10.07 1.97 18.625 1 76.94 107 PRO A N 1
ATOM 851 C CA . PRO A 1 107 ? -10.133 3.389 18.266 1 76.94 107 PRO A CA 1
ATOM 852 C C . PRO A 1 107 ? -9.375 3.705 16.984 1 76.94 107 PRO A C 1
ATOM 854 O O . PRO A 1 107 ? -8.641 2.855 16.469 1 76.94 107 PRO A O 1
ATOM 857 N N . LEU A 1 108 ? -9.727 4.812 16.406 1 85.25 108 LEU A N 1
ATOM 858 C CA . LEU A 1 108 ? -8.898 5.348 15.328 1 85.25 108 LEU A CA 1
ATOM 859 C C . LEU A 1 108 ? -7.629 5.984 15.891 1 85.25 108 LEU A C 1
ATOM 861 O O . LEU A 1 108 ? -7.699 6.828 16.781 1 85.25 108 LEU A O 1
ATOM 865 N N . TRP A 1 109 ? -6.527 5.484 15.438 1 83.69 109 TRP A N 1
ATOM 866 C CA . TRP A 1 109 ? -5.254 6.129 15.734 1 83.69 109 TRP A CA 1
ATOM 867 C C . TRP A 1 109 ? -4.875 7.117 14.641 1 83.69 109 TRP A C 1
ATOM 869 O O . TRP A 1 109 ? -4.527 6.715 13.523 1 83.69 109 TRP A O 1
ATOM 879 N N . LEU A 1 110 ? -5.035 8.367 14.945 1 88.69 110 LEU A N 1
ATOM 880 C CA . LEU A 1 110 ? -4.73 9.453 14.023 1 88.69 110 LEU A CA 1
ATOM 881 C C . LEU A 1 110 ? -3.486 10.211 14.469 1 88.69 110 LEU A C 1
ATOM 883 O O . LEU A 1 110 ? -3.512 10.906 15.492 1 88.69 110 LEU A O 1
ATOM 887 N N . ARG A 1 111 ? -2.418 10.047 13.805 1 83.44 111 ARG A N 1
ATOM 888 C CA . ARG A 1 111 ? -1.171 10.727 14.148 1 83.44 111 ARG A CA 1
ATOM 889 C C . ARG A 1 111 ? -0.911 11.898 13.219 1 83.44 111 ARG A C 1
ATOM 891 O O . ARG A 1 111 ? -0.657 11.711 12.023 1 83.44 111 ARG A O 1
ATOM 898 N N . LEU A 1 112 ? -0.933 13.086 13.727 1 85.75 112 LEU A N 1
ATOM 899 C CA . LEU A 1 112 ? -0.855 14.32 12.953 1 85.75 112 LEU A CA 1
ATOM 900 C C . LEU A 1 112 ? 0.246 15.227 13.477 1 85.75 112 LEU A C 1
ATOM 902 O O . LEU A 1 112 ? 0.271 16.422 13.172 1 85.75 112 LEU A O 1
ATOM 906 N N . GLU A 1 113 ? 1.087 14.727 14.203 1 78.38 113 GLU A N 1
ATOM 907 C CA . GLU A 1 113 ? 2.098 15.57 14.836 1 78.38 113 GLU A CA 1
ATOM 908 C C . GLU A 1 113 ? 3.111 16.078 13.812 1 78.38 113 GLU A C 1
ATOM 910 O O . GLU A 1 113 ? 3.248 15.508 12.727 1 78.38 113 GLU A O 1
ATOM 915 N N . ALA A 1 114 ? 3.789 17.172 14.109 1 75.56 114 ALA A N 1
ATOM 916 C CA . ALA A 1 114 ? 4.887 17.75 13.336 1 75.56 114 ALA A CA 1
ATOM 917 C C . ALA A 1 114 ? 4.453 18.031 11.898 1 75.56 114 ALA A C 1
ATOM 919 O O . ALA A 1 114 ? 5.145 17.672 10.953 1 75.56 114 ALA A O 1
ATOM 920 N N . MET A 1 115 ? 3.213 18.375 11.547 1 65.69 115 MET A N 1
ATOM 921 C CA . MET A 1 115 ? 2.68 18.672 10.227 1 65.69 115 MET A CA 1
ATOM 922 C C . MET A 1 115 ? 3.121 20.047 9.758 1 65.69 115 MET A C 1
ATOM 924 O O . MET A 1 115 ? 3.312 20.281 8.562 1 65.69 115 MET A O 1
ATOM 928 N N . CYS A 1 116 ? 2.865 20.938 10.516 1 55.88 116 CYS A N 1
ATOM 929 C CA . CYS A 1 116 ? 3.256 22.312 10.203 1 55.88 116 CYS A CA 1
ATOM 930 C C . CYS A 1 116 ? 4.523 22.703 10.953 1 55.88 116 CYS A C 1
ATOM 932 O O . CYS A 1 116 ? 4.875 22.078 11.953 1 55.88 116 CYS A O 1
ATOM 934 N N . GLY A 1 117 ? 5.688 23.156 10.195 1 47.75 117 GLY A N 1
ATOM 935 C CA . GLY A 1 117 ? 6.727 23.828 10.961 1 47.75 117 GLY A CA 1
ATOM 936 C C . GLY A 1 117 ? 6.254 24.312 12.32 1 47.75 117 GLY A C 1
ATOM 937 O O . GLY A 1 117 ? 7.023 24.906 13.078 1 47.75 117 GLY A O 1
ATOM 938 N N . CYS A 1 118 ? 4.977 24.438 12.453 1 40.12 118 CYS A N 1
ATOM 939 C CA . CYS A 1 118 ? 4.5 25.141 13.641 1 40.12 118 CYS A CA 1
ATOM 940 C C . CYS A 1 118 ? 4.32 24.172 14.805 1 40.12 118 CYS A C 1
ATOM 942 O O . CYS A 1 118 ? 4.105 24.594 15.945 1 40.12 118 CYS A O 1
ATOM 944 N N . ILE A 1 119 ? 3.664 23.047 14.625 1 41.5 119 ILE A N 1
ATOM 945 C CA . ILE A 1 119 ? 3.271 22.469 15.914 1 41.5 119 ILE A CA 1
ATOM 946 C C . ILE A 1 119 ? 4.516 22.141 16.734 1 41.5 119 ILE A C 1
ATOM 948 O O . ILE A 1 119 ? 5.281 21.25 16.375 1 41.5 119 ILE A O 1
ATOM 952 N N . GLU A 1 120 ? 5.258 23 17.156 1 36.53 120 GLU A N 1
ATOM 953 C CA . GLU A 1 120 ? 6.305 23.031 18.172 1 36.53 120 GLU A CA 1
ATOM 954 C C . GLU A 1 120 ? 6.027 22.016 19.281 1 36.53 120 GLU A C 1
ATOM 956 O O . GLU A 1 120 ? 4.879 21.625 19.5 1 36.53 120 GLU A O 1
ATOM 961 N N . ASN A 1 121 ? 7.074 21.203 19.688 1 38.25 121 ASN A N 1
ATOM 962 C CA . ASN A 1 121 ? 7.156 20.5 20.953 1 38.25 121 ASN A CA 1
ATOM 963 C C . ASN A 1 121 ? 6.352 21.203 22.047 1 38.25 121 ASN A C 1
ATOM 965 O O . ASN A 1 121 ? 6.672 22.328 22.422 1 38.25 121 ASN A O 1
ATOM 969 N N . PRO A 1 122 ? 5.145 20.781 22.281 1 36.34 122 PRO A N 1
ATOM 970 C CA . PRO A 1 122 ? 4.582 21.453 23.453 1 36.34 122 PRO A CA 1
ATOM 971 C C . PRO A 1 122 ? 5.602 21.625 24.562 1 36.34 122 PRO A C 1
ATOM 973 O O . PRO A 1 122 ? 5.336 22.328 25.547 1 36.34 122 PRO A O 1
ATOM 976 N N . HIS A 1 123 ? 6.477 20.688 24.609 1 32.81 123 HIS A N 1
ATOM 977 C CA . HIS A 1 123 ? 7.348 20.766 25.781 1 32.81 123 HIS A CA 1
ATOM 978 C C . HIS A 1 123 ? 8.328 21.938 25.656 1 32.81 123 HIS A C 1
ATOM 980 O O . HIS A 1 123 ? 9.133 22.172 26.562 1 32.81 123 HIS A O 1
ATOM 986 N N . LYS A 1 124 ? 8.453 22.578 24.469 1 30.81 124 LYS A N 1
ATOM 987 C CA . LYS A 1 124 ? 9.281 23.75 24.719 1 30.81 124 LYS A CA 1
ATOM 988 C C . LYS A 1 124 ? 8.43 24.953 25.156 1 30.81 124 LYS A C 1
ATOM 990 O O . LYS A 1 124 ? 7.34 25.156 24.609 1 30.81 124 LYS A O 1
ATOM 995 N N . VAL B 1 1 ? 9.414 21.469 1.621 1 31.72 1 VAL B N 1
ATOM 996 C CA . VAL B 1 1 ? 9.578 20.016 1.756 1 31.72 1 VAL B CA 1
ATOM 997 C C . VAL B 1 1 ? 11.039 19.703 2.064 1 31.72 1 VAL B C 1
ATOM 999 O O . VAL B 1 1 ? 11.539 18.641 1.697 1 31.72 1 VAL B O 1
ATOM 1002 N N . GLN B 1 2 ? 11.844 20.703 2.303 1 34.56 2 GLN B N 1
ATOM 1003 C CA . GLN B 1 2 ? 13.242 20.984 2.592 1 34.56 2 GLN B CA 1
ATOM 1004 C C . GLN B 1 2 ? 13.789 20.016 3.639 1 34.56 2 GLN B C 1
ATOM 1006 O O . GLN B 1 2 ? 14.844 19.406 3.441 1 34.56 2 GLN B O 1
ATOM 1011 N N . ASN B 1 3 ? 13.453 20.297 4.898 1 35.53 3 ASN B N 1
ATOM 1012 C CA . ASN B 1 3 ? 14.352 20.188 6.043 1 35.53 3 ASN B CA 1
ATOM 1013 C C . ASN B 1 3 ? 14.406 18.75 6.57 1 35.53 3 ASN B C 1
ATOM 1015 O O . ASN B 1 3 ? 14.781 18.531 7.723 1 35.53 3 ASN B O 1
ATOM 1019 N N . PHE B 1 4 ? 13.367 17.859 6.191 1 37.56 4 PHE B N 1
ATOM 1020 C CA . PHE B 1 4 ? 13.68 16.578 6.824 1 37.56 4 PHE B CA 1
ATOM 1021 C C . PHE B 1 4 ? 14.75 15.836 6.039 1 37.56 4 PHE B C 1
ATOM 1023 O O . PHE B 1 4 ? 14.461 15.242 4.996 1 37.56 4 PHE B O 1
ATOM 1030 N N . PRO B 1 5 ? 15.977 16.312 6.098 1 42.88 5 PRO B N 1
ATOM 1031 C CA . PRO B 1 5 ? 17.109 15.703 5.398 1 42.88 5 PRO B CA 1
ATOM 1032 C C . PRO B 1 5 ? 16.984 14.188 5.285 1 42.88 5 PRO B C 1
ATOM 1034 O O . PRO B 1 5 ? 17.578 13.578 4.387 1 42.88 5 PRO B O 1
ATOM 1037 N N . TYR B 1 6 ? 16.406 13.516 6.32 1 42.78 6 TYR B N 1
ATOM 1038 C CA . TYR B 1 6 ? 16.594 12.07 6.438 1 42.78 6 TYR B CA 1
ATOM 1039 C C . TYR B 1 6 ? 15.469 11.312 5.727 1 42.78 6 TYR B C 1
ATOM 1041 O O . TYR B 1 6 ? 14.828 10.445 6.32 1 42.78 6 TYR B O 1
ATOM 1049 N N . VAL B 1 7 ? 14.727 11.906 4.844 1 49.16 7 VAL B N 1
ATOM 1050 C CA . VAL B 1 7 ? 13.805 10.977 4.195 1 49.16 7 VAL B CA 1
ATOM 1051 C C . VAL B 1 7 ? 14.57 9.742 3.725 1 49.16 7 VAL B C 1
ATOM 1053 O O . VAL B 1 7 ? 15.422 9.828 2.842 1 49.16 7 VAL B O 1
ATOM 1056 N N . ARG B 1 8 ? 14.906 8.891 4.719 1 52.97 8 ARG B N 1
ATOM 1057 C CA . ARG B 1 8 ? 15.484 7.598 4.355 1 52.97 8 ARG B CA 1
ATOM 1058 C C . ARG B 1 8 ? 14.484 6.742 3.59 1 52.97 8 ARG B C 1
ATOM 1060 O O . ARG B 1 8 ? 13.305 6.695 3.938 1 52.97 8 ARG B O 1
ATOM 1067 N N . LYS B 1 9 ? 14.617 6.707 2.312 1 64.5 9 LYS B N 1
ATOM 1068 C CA . LYS B 1 9 ? 13.781 5.781 1.555 1 64.5 9 LYS B CA 1
ATOM 1069 C C . LYS B 1 9 ? 13.773 4.395 2.197 1 64.5 9 LYS B C 1
ATOM 1071 O O . LYS B 1 9 ? 14.812 3.75 2.303 1 64.5 9 LYS B O 1
ATOM 1076 N N . SER B 1 10 ? 12.859 4.066 3.121 1 77.69 10 SER B N 1
ATOM 1077 C CA . SER B 1 10 ? 12.781 2.803 3.844 1 77.69 10 SER B CA 1
ATOM 1078 C C . SER B 1 10 ? 12.039 1.746 3.029 1 77.69 10 SER B C 1
ATOM 1080 O O . SER B 1 10 ? 12.195 0.547 3.273 1 77.69 10 SER B O 1
ATOM 1082 N N . GLY B 1 11 ? 11.508 2.135 1.972 1 89.94 11 GLY B N 1
ATOM 1083 C CA . GLY B 1 11 ? 10.719 1.188 1.196 1 89.94 11 GLY B CA 1
ATOM 1084 C C . GLY B 1 11 ? 9.328 0.971 1.756 1 89.94 11 GLY B C 1
ATOM 1085 O O . GLY B 1 11 ? 9.133 0.978 2.975 1 89.94 11 GLY B O 1
ATOM 1086 N N . ALA B 1 12 ? 8.453 0.745 0.964 1 94.56 12 ALA B N 1
ATOM 1087 C CA . ALA B 1 12 ? 7.047 0.555 1.323 1 94.56 12 ALA B CA 1
ATOM 1088 C C . ALA B 1 12 ? 6.781 -0.884 1.758 1 94.56 12 ALA B C 1
ATOM 1090 O O . ALA B 1 12 ? 7.355 -1.823 1.201 1 94.56 12 ALA B O 1
ATOM 1091 N N . TYR B 1 13 ? 5.988 -1.013 2.752 1 96.62 13 TYR B N 1
ATOM 1092 C CA . TYR B 1 13 ? 5.395 -2.273 3.182 1 96.62 13 TYR B CA 1
ATOM 1093 C C . TYR B 1 13 ? 3.898 -2.297 2.893 1 96.62 13 TYR B C 1
ATOM 1095 O O . TYR B 1 13 ? 3.146 -1.465 3.404 1 96.62 13 TYR B O 1
ATOM 1103 N N . VAL B 1 14 ? 3.441 -3.246 2.027 1 97.5 14 VAL B N 1
ATOM 1104 C CA . VAL B 1 14 ? 2.045 -3.285 1.604 1 97.5 14 VAL B CA 1
ATOM 1105 C C . VAL B 1 14 ? 1.475 -4.684 1.834 1 97.5 14 VAL B C 1
ATOM 1107 O O . VAL B 1 14 ? 2.029 -5.672 1.353 1 97.5 14 VAL B O 1
ATOM 1110 N N . ASP B 1 15 ? 0.44 -4.695 2.652 1 97.56 15 ASP B N 1
ATOM 1111 C CA . ASP B 1 15 ? -0.282 -5.941 2.889 1 97.56 15 ASP B CA 1
ATOM 1112 C C . ASP B 1 15 ? -1.723 -5.848 2.393 1 97.56 15 ASP B C 1
ATOM 1114 O O . ASP B 1 15 ? -2.549 -5.16 3 1 97.56 15 ASP B O 1
ATOM 1118 N N . LEU B 1 16 ? -2.029 -6.555 1.296 1 96.5 16 LEU B N 1
ATOM 1119 C CA . LEU B 1 16 ? -3.348 -6.586 0.674 1 96.5 16 LEU B CA 1
ATOM 1120 C C . LEU B 1 16 ? -3.994 -7.957 0.838 1 96.5 16 LEU B C 1
ATOM 1122 O O . LEU B 1 16 ? -4.969 -8.273 0.156 1 96.5 16 LEU B O 1
ATOM 1126 N N . SER B 1 17 ? -3.453 -8.742 1.678 1 94.38 17 SER B N 1
ATOM 1127 C CA . SER B 1 17 ? -3.859 -10.141 1.78 1 94.38 17 SER B CA 1
ATOM 1128 C C . SER B 1 17 ? -5.355 -10.258 2.057 1 94.38 17 SER B C 1
ATOM 1130 O O . SER B 1 17 ? -5.926 -9.445 2.785 1 94.38 17 SER B O 1
ATOM 1132 N N . ASP B 1 18 ? -5.988 -11.25 1.482 1 92.94 18 ASP B N 1
ATOM 1133 C CA . ASP B 1 18 ? -7.387 -11.586 1.706 1 92.94 18 ASP B CA 1
ATOM 1134 C C . ASP B 1 18 ? -8.312 -10.5 1.163 1 92.94 18 ASP B C 1
ATOM 1136 O O . ASP B 1 18 ? -9.297 -10.133 1.809 1 92.94 18 ASP B O 1
ATOM 1140 N N . ASN B 1 19 ? -7.914 -9.969 0.066 1 92.81 19 ASN B N 1
ATOM 1141 C CA . ASN B 1 19 ? -8.742 -9.039 -0.702 1 92.81 19 ASN B CA 1
ATOM 1142 C C . ASN B 1 19 ? -8.852 -9.469 -2.164 1 92.81 19 ASN B C 1
ATOM 1144 O O . ASN B 1 19 ? -8.57 -10.617 -2.502 1 92.81 19 ASN B O 1
ATOM 1148 N N . GLN B 1 20 ? -9.414 -8.68 -2.988 1 92 20 GLN B N 1
ATOM 1149 C CA . GLN B 1 20 ? -9.609 -8.992 -4.398 1 92 20 GLN B CA 1
ATOM 1150 C C . GLN B 1 20 ? -9.219 -7.816 -5.289 1 92 20 GLN B C 1
ATOM 1152 O O . GLN B 1 20 ? -9.984 -7.414 -6.164 1 92 20 GLN B O 1
ATOM 1157 N N . ILE B 1 21 ? -8.031 -7.379 -5.004 1 94.69 21 ILE B N 1
ATOM 1158 C CA . ILE B 1 21 ? -7.586 -6.242 -5.801 1 94.69 21 ILE B CA 1
ATOM 1159 C C . ILE B 1 21 ? -7.434 -6.664 -7.262 1 94.69 21 ILE B C 1
ATOM 1161 O O . ILE B 1 21 ? -7.605 -5.852 -8.172 1 94.69 21 ILE B O 1
ATOM 1165 N N . GLY B 1 22 ? -7.066 -7.945 -7.48 1 95.62 22 GLY B N 1
ATOM 1166 C CA . GLY B 1 22 ? -6.902 -8.453 -8.828 1 95.62 22 GLY B CA 1
ATOM 1167 C C . GLY B 1 22 ? -5.59 -8.031 -9.469 1 95.62 22 GLY B C 1
ATOM 1168 O O . GLY B 1 22 ? -4.871 -7.191 -8.93 1 95.62 22 GLY B O 1
ATOM 1169 N N . THR B 1 23 ? -5.312 -8.602 -10.57 1 97.62 23 THR B N 1
ATOM 1170 C CA . THR B 1 23 ? -4.07 -8.375 -11.305 1 97.62 23 THR B CA 1
ATOM 1171 C C . THR B 1 23 ? -3.971 -6.926 -11.766 1 97.62 23 THR B C 1
ATOM 1173 O O . THR B 1 23 ? -2.936 -6.277 -11.586 1 97.62 23 THR B O 1
ATOM 1176 N N . GLU B 1 24 ? -5.027 -6.445 -12.359 1 98.06 24 GLU B N 1
ATOM 1177 C CA . GLU B 1 24 ? -5.027 -5.07 -12.844 1 98.06 24 GLU B CA 1
ATOM 1178 C C . GLU B 1 24 ? -4.793 -4.086 -11.695 1 98.06 24 GLU B C 1
ATOM 1180 O O . GLU B 1 24 ? -4.008 -3.143 -11.836 1 98.06 24 GLU B O 1
ATOM 1185 N N . GLY B 1 25 ? -5.488 -4.281 -10.609 1 97.81 25 GLY B N 1
ATOM 1186 C CA . GLY B 1 25 ? -5.344 -3.406 -9.461 1 97.81 25 GLY B CA 1
ATOM 1187 C C . GLY B 1 25 ? -3.941 -3.404 -8.883 1 97.81 25 GLY B C 1
ATOM 1188 O O . GLY B 1 25 ? -3.389 -2.344 -8.578 1 97.81 25 GLY B O 1
ATOM 1189 N N . LEU B 1 26 ? -3.357 -4.566 -8.711 1 98.31 26 LEU B N 1
ATOM 1190 C CA . LEU B 1 26 ? -2.006 -4.656 -8.172 1 98.31 26 LEU B CA 1
ATOM 1191 C C . LEU B 1 26 ? -0.998 -4.023 -9.125 1 98.31 26 LEU B C 1
ATOM 1193 O O . LEU B 1 26 ? -0.048 -3.369 -8.688 1 98.31 26 LEU B O 1
ATOM 1197 N N . ASP B 1 27 ? -1.243 -4.273 -10.414 1 98.25 27 ASP B N 1
ATOM 1198 C CA . ASP B 1 27 ? -0.39 -3.637 -11.414 1 98.25 27 ASP B CA 1
ATOM 1199 C C . ASP B 1 27 ? -0.432 -2.115 -11.281 1 98.25 27 ASP B C 1
ATOM 1201 O O . ASP B 1 27 ? 0.608 -1.454 -11.32 1 98.25 27 ASP B O 1
ATOM 1205 N N . LYS B 1 28 ? -1.589 -1.582 -11.18 1 98.38 28 LYS B N 1
ATOM 1206 C CA . LYS B 1 28 ? -1.76 -0.141 -11.016 1 98.38 28 LYS B CA 1
ATOM 1207 C C . LYS B 1 28 ? -1.096 0.354 -9.734 1 98.38 28 LYS B C 1
ATOM 1209 O O . LYS B 1 28 ? -0.488 1.426 -9.719 1 98.38 28 LYS B O 1
ATOM 1214 N N . LEU B 1 29 ? -1.226 -0.386 -8.688 1 98.06 29 LEU B N 1
ATOM 1215 C CA . LEU B 1 29 ? -0.613 -0.004 -7.422 1 98.06 29 LEU B CA 1
ATOM 1216 C C . LEU B 1 29 ? 0.905 0.073 -7.555 1 98.06 29 LEU B C 1
ATOM 1218 O O . LEU B 1 29 ? 1.518 1.063 -7.148 1 98.06 29 LEU B O 1
ATOM 1222 N N . PHE B 1 30 ? 1.512 -0.931 -8.125 1 96.62 30 PHE B N 1
ATOM 1223 C CA . PHE B 1 30 ? 2.951 -0.932 -8.359 1 96.62 30 PHE B CA 1
ATOM 1224 C C . PHE B 1 30 ? 3.359 0.26 -9.211 1 96.62 30 PHE B C 1
ATOM 1226 O O . PHE B 1 30 ? 4.418 0.855 -8.992 1 96.62 30 PHE B O 1
ATOM 1233 N N . ARG B 1 31 ? 2.541 0.528 -10.195 1 96.38 31 ARG B N 1
ATOM 1234 C CA . ARG B 1 31 ? 2.85 1.645 -11.086 1 96.38 31 ARG B CA 1
ATOM 1235 C C . ARG B 1 31 ? 2.867 2.963 -10.32 1 96.38 31 ARG B C 1
ATOM 1237 O O . ARG B 1 31 ? 3.713 3.824 -10.57 1 96.38 31 ARG B O 1
ATOM 1244 N N . VAL B 1 32 ? 1.943 3.156 -9.422 1 96.81 32 VAL B N 1
ATOM 1245 C CA . VAL B 1 32 ? 1.932 4.371 -8.609 1 96.81 32 VAL B CA 1
ATOM 1246 C C . VAL B 1 32 ? 3.236 4.477 -7.828 1 96.81 32 VAL B C 1
ATOM 1248 O O . VAL B 1 32 ? 3.881 5.531 -7.824 1 96.81 32 VAL B O 1
ATOM 1251 N N . LEU B 1 33 ? 3.605 3.387 -7.164 1 95 33 LEU B N 1
ATOM 1252 C CA . LEU B 1 33 ? 4.828 3.387 -6.367 1 95 33 LEU B CA 1
ATOM 1253 C C . LEU B 1 33 ? 6.047 3.678 -7.238 1 95 33 LEU B C 1
ATOM 1255 O O . LEU B 1 33 ? 6.891 4.5 -6.879 1 95 33 LEU B O 1
ATOM 1259 N N . ARG B 1 34 ? 6.09 3.078 -8.383 1 92.69 34 ARG B N 1
ATOM 1260 C CA . ARG B 1 34 ? 7.207 3.264 -9.305 1 92.69 34 ARG B CA 1
ATOM 1261 C C . ARG B 1 34 ? 7.266 4.699 -9.812 1 92.69 34 ARG B C 1
ATOM 1263 O O . ARG B 1 34 ? 8.328 5.32 -9.812 1 92.69 34 ARG B O 1
ATOM 1270 N N . ASP B 1 35 ? 6.145 5.168 -10.227 1 94.12 35 ASP B N 1
ATOM 1271 C CA . ASP B 1 35 ? 6.074 6.504 -10.805 1 94.12 35 ASP B CA 1
ATOM 1272 C C . ASP B 1 35 ? 6.488 7.566 -9.789 1 94.12 35 ASP B C 1
ATOM 1274 O O . ASP B 1 35 ? 6.926 8.656 -10.164 1 94.12 35 ASP B O 1
ATOM 1278 N N . HIS B 1 36 ? 6.387 7.246 -8.578 1 93.88 36 HIS B N 1
ATOM 1279 C CA . HIS B 1 36 ? 6.723 8.203 -7.527 1 93.88 36 HIS B CA 1
ATOM 1280 C C . HIS B 1 36 ? 8 7.797 -6.797 1 93.88 36 HIS B C 1
ATOM 1282 O O . HIS B 1 36 ? 8.258 8.266 -5.688 1 93.88 36 HIS B O 1
ATOM 1288 N N . ARG B 1 37 ? 8.695 6.867 -7.344 1 90.12 37 ARG B N 1
ATOM 1289 C CA . ARG B 1 37 ? 10.031 6.453 -6.922 1 90.12 37 ARG B CA 1
ATOM 1290 C C . ARG B 1 37 ? 10.008 5.918 -5.492 1 90.12 37 ARG B C 1
ATOM 1292 O O . ARG B 1 37 ? 10.891 6.238 -4.691 1 90.12 37 ARG B O 1
ATOM 1299 N N . VAL B 1 38 ? 8.984 5.203 -5.141 1 92.75 38 VAL B N 1
ATOM 1300 C CA . VAL B 1 38 ? 8.906 4.531 -3.85 1 92.75 38 VAL B CA 1
ATOM 1301 C C . VAL B 1 38 ? 9.18 3.041 -4.023 1 92.75 38 VAL B C 1
ATOM 1303 O O . VAL B 1 38 ? 8.414 2.332 -4.676 1 92.75 38 VAL B O 1
ATOM 1306 N N . PRO B 1 39 ? 10.273 2.607 -3.445 1 91.69 39 PRO B N 1
ATOM 1307 C CA . PRO B 1 39 ? 10.5 1.161 -3.49 1 91.69 39 PRO B CA 1
ATOM 1308 C C . PRO B 1 39 ? 9.516 0.383 -2.623 1 91.69 39 PRO B C 1
ATOM 1310 O O . PRO B 1 39 ? 9.031 0.902 -1.614 1 91.69 39 PRO B O 1
ATOM 1313 N N . CYS B 1 40 ? 9.172 -0.761 -3.074 1 93.5 40 CYS B N 1
ATOM 1314 C CA . CYS B 1 40 ? 8.359 -1.671 -2.277 1 93.5 40 CYS B CA 1
ATOM 1315 C C . CYS B 1 40 ? 9.203 -2.82 -1.733 1 93.5 40 CYS B C 1
ATOM 1317 O O . CYS B 1 40 ? 9.633 -3.693 -2.49 1 93.5 40 CYS B O 1
ATOM 1319 N N . VAL B 1 41 ? 9.336 -2.871 -0.459 1 92.38 41 VAL B N 1
ATOM 1320 C CA . VAL B 1 41 ? 10.258 -3.857 0.095 1 92.38 41 VAL B CA 1
ATOM 1321 C C . VAL B 1 41 ? 9.492 -5.129 0.46 1 92.38 41 VAL B C 1
ATOM 1323 O O . VAL B 1 41 ? 10.062 -6.227 0.437 1 92.38 41 VAL B O 1
ATOM 1326 N N . VAL B 1 42 ? 8.211 -4.957 0.812 1 95.25 42 VAL B N 1
ATOM 1327 C CA . VAL B 1 42 ? 7.363 -6.113 1.092 1 95.25 42 VAL B CA 1
ATOM 1328 C C . VAL B 1 42 ? 5.996 -5.926 0.436 1 95.25 42 VAL B C 1
ATOM 1330 O O . VAL B 1 42 ? 5.363 -4.879 0.591 1 95.25 42 VAL B O 1
ATOM 1333 N N . MET B 1 43 ? 5.578 -6.914 -0.308 1 97 43 MET B N 1
ATOM 1334 C CA . MET B 1 43 ? 4.246 -6.98 -0.9 1 97 43 MET B CA 1
ATOM 1335 C C . MET B 1 43 ? 3.557 -8.297 -0.546 1 97 43 MET B C 1
ATOM 1337 O O . MET B 1 43 ? 4.008 -9.367 -0.954 1 97 43 MET B O 1
ATOM 1341 N N . LYS B 1 44 ? 2.541 -8.188 0.26 1 97.38 44 LYS B N 1
ATOM 1342 C CA . LYS B 1 44 ? 1.677 -9.336 0.53 1 97.38 44 LYS B CA 1
ATOM 1343 C C . LYS B 1 44 ? 0.339 -9.195 -0.192 1 97.38 44 LYS B C 1
ATOM 1345 O O . LYS B 1 44 ? -0.4 -8.234 0.038 1 97.38 44 LYS B O 1
ATOM 1350 N N . ALA B 1 45 ? 0.086 -10.117 -1.093 1 96.06 45 ALA B N 1
ATOM 1351 C CA . ALA B 1 45 ? -1.151 -10.094 -1.867 1 96.06 45 ALA B CA 1
ATOM 1352 C C . ALA B 1 45 ? -1.705 -11.5 -2.064 1 96.06 45 ALA B C 1
ATOM 1354 O O . ALA B 1 45 ? -2.213 -11.828 -3.141 1 96.06 45 ALA B O 1
ATOM 1355 N N . TYR B 1 46 ? -1.497 -12.305 -1.052 1 93.19 46 TYR B N 1
ATOM 1356 C CA . TYR B 1 46 ? -2.092 -13.625 -1.192 1 93.19 46 TYR B CA 1
ATOM 1357 C C . TYR B 1 46 ? -3.613 -13.547 -1.16 1 93.19 46 TYR B C 1
ATOM 1359 O O . TYR B 1 46 ? -4.18 -12.664 -0.511 1 93.19 46 TYR B O 1
ATOM 1367 N N . ARG B 1 47 ? -4.285 -14.398 -1.896 1 92.31 47 ARG B N 1
ATOM 1368 C CA . ARG B 1 47 ? -5.738 -14.453 -2.006 1 92.31 47 ARG B CA 1
ATOM 1369 C C . ARG B 1 47 ? -6.297 -13.125 -2.516 1 92.31 47 ARG B C 1
ATOM 1371 O O . ARG B 1 47 ? -7.121 -12.5 -1.851 1 92.31 47 ARG B O 1
ATOM 1378 N N . ASN B 1 48 ? -5.844 -12.75 -3.686 1 94.44 48 ASN B N 1
ATOM 1379 C CA . ASN B 1 48 ? -6.293 -11.5 -4.285 1 94.44 48 ASN B CA 1
ATOM 1380 C C . ASN B 1 48 ? -6.723 -11.695 -5.734 1 94.44 48 ASN B C 1
ATOM 1382 O O . ASN B 1 48 ? -6.938 -10.719 -6.461 1 94.44 48 ASN B O 1
ATOM 1386 N N . GLY B 1 49 ? -6.766 -12.945 -6.152 1 93.38 49 GLY B N 1
ATOM 1387 C CA . GLY B 1 49 ? -7.227 -13.227 -7.5 1 93.38 49 GLY B CA 1
ATOM 1388 C C . GLY B 1 49 ? -6.207 -12.867 -8.57 1 93.38 49 GLY B C 1
ATOM 1389 O O . GLY B 1 49 ? -6.57 -12.438 -9.664 1 93.38 49 GLY B O 1
ATOM 1390 N N . LEU B 1 50 ? -4.938 -13.023 -8.273 1 95.75 50 LEU B N 1
ATOM 1391 C CA . LEU B 1 50 ? -3.867 -12.703 -9.211 1 95.75 50 LEU B CA 1
ATOM 1392 C C . LEU B 1 50 ? -3.678 -13.836 -10.219 1 95.75 50 LEU B C 1
ATOM 1394 O O . LEU B 1 50 ? -3.844 -15.008 -9.883 1 95.75 50 LEU B O 1
ATOM 1398 N N . ASP B 1 51 ? -3.297 -13.461 -11.398 1 96.06 51 ASP B N 1
ATOM 1399 C CA . ASP B 1 51 ? -2.9 -14.43 -12.422 1 96.06 51 ASP B CA 1
ATOM 1400 C C . ASP B 1 51 ? -1.547 -14.062 -13.023 1 96.06 51 ASP B C 1
ATOM 1402 O O . ASP B 1 51 ? -0.83 -13.219 -12.492 1 96.06 51 ASP B O 1
ATOM 1406 N N . ASP B 1 52 ? -1.18 -14.75 -14.086 1 96.31 52 ASP B N 1
ATOM 1407 C CA . ASP B 1 52 ? 0.156 -14.625 -14.656 1 96.31 52 ASP B CA 1
ATOM 1408 C C . ASP B 1 52 ? 0.396 -13.203 -15.172 1 96.31 52 ASP B C 1
ATOM 1410 O O . ASP B 1 52 ? 1.539 -12.812 -15.422 1 96.31 52 ASP B O 1
ATOM 1414 N N . GLY B 1 53 ? -0.65 -12.469 -15.32 1 97.38 53 GLY B N 1
ATOM 1415 C CA . GLY B 1 53 ? -0.517 -11.102 -15.805 1 97.38 53 GLY B CA 1
ATOM 1416 C C . GLY B 1 53 ? 0.302 -10.219 -14.883 1 97.38 53 GLY B C 1
ATOM 1417 O O . GLY B 1 53 ? 0.825 -9.188 -15.305 1 97.38 53 GLY B O 1
ATOM 1418 N N . ILE B 1 54 ? 0.461 -10.57 -13.602 1 97.44 54 ILE B N 1
ATOM 1419 C CA . ILE B 1 54 ? 1.148 -9.719 -12.633 1 97.44 54 ILE B CA 1
ATOM 1420 C C . ILE B 1 54 ? 2.646 -10.016 -12.664 1 97.44 54 ILE B C 1
ATOM 1422 O O . ILE B 1 54 ? 3.445 -9.25 -12.117 1 97.44 54 ILE B O 1
ATOM 1426 N N . VAL B 1 55 ? 3.07 -11.07 -13.289 1 97 55 VAL B N 1
ATOM 1427 C CA . VAL B 1 55 ? 4.422 -11.609 -13.18 1 97 55 VAL B CA 1
ATOM 1428 C C . VAL B 1 55 ? 5.422 -10.609 -13.758 1 97 55 VAL B C 1
ATOM 14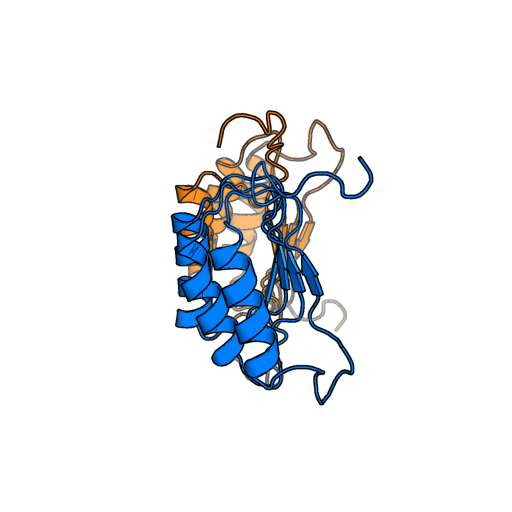30 O O . VAL B 1 55 ? 6.438 -10.305 -13.125 1 97 55 VAL B O 1
ATOM 1433 N N . ASP B 1 56 ? 5.094 -10.086 -14.859 1 97.75 56 ASP B N 1
ATOM 1434 C CA . ASP B 1 56 ? 6 -9.133 -15.492 1 97.75 56 ASP B CA 1
ATOM 1435 C C . ASP B 1 56 ? 6.234 -7.926 -14.586 1 97.75 56 ASP B C 1
ATOM 1437 O O . ASP B 1 56 ? 7.355 -7.418 -14.5 1 97.75 56 ASP B O 1
ATOM 1441 N N . THR B 1 57 ? 5.23 -7.449 -14.008 1 96.69 57 THR B N 1
ATOM 1442 C CA . THR B 1 57 ? 5.324 -6.293 -13.125 1 96.69 57 THR B CA 1
ATOM 1443 C C . THR B 1 57 ? 6.238 -6.586 -11.938 1 96.69 57 THR B C 1
ATOM 1445 O O . THR B 1 57 ? 7.105 -5.781 -11.602 1 96.69 57 THR B O 1
ATOM 1448 N N . ILE B 1 58 ? 6.051 -7.707 -11.305 1 96.06 58 ILE B N 1
ATOM 1449 C CA . ILE B 1 58 ? 6.852 -8.07 -10.141 1 96.06 58 ILE B CA 1
ATOM 1450 C C . ILE B 1 58 ? 8.312 -8.242 -10.555 1 96.06 58 ILE B C 1
ATOM 1452 O O . ILE B 1 58 ? 9.219 -7.777 -9.859 1 96.06 58 ILE B O 1
ATOM 1456 N N . ILE B 1 59 ? 8.492 -8.852 -11.703 1 95.12 59 ILE B N 1
ATOM 1457 C CA . ILE B 1 59 ? 9.852 -9.062 -12.195 1 95.12 59 ILE B CA 1
ATOM 1458 C C . ILE B 1 59 ? 10.523 -7.711 -12.438 1 95.12 59 ILE B C 1
ATOM 1460 O O . ILE B 1 59 ? 11.672 -7.504 -12.055 1 95.12 59 ILE B O 1
ATOM 1464 N N . GLU B 1 60 ? 9.852 -6.855 -13.07 1 93.81 60 GLU B N 1
ATOM 1465 C CA . GLU B 1 60 ? 10.383 -5.516 -13.297 1 93.81 60 GLU B CA 1
ATOM 1466 C C . GLU B 1 60 ? 10.805 -4.867 -11.977 1 93.81 60 GLU B C 1
ATOM 1468 O O . GLU B 1 60 ? 11.875 -4.254 -11.898 1 93.81 60 GLU 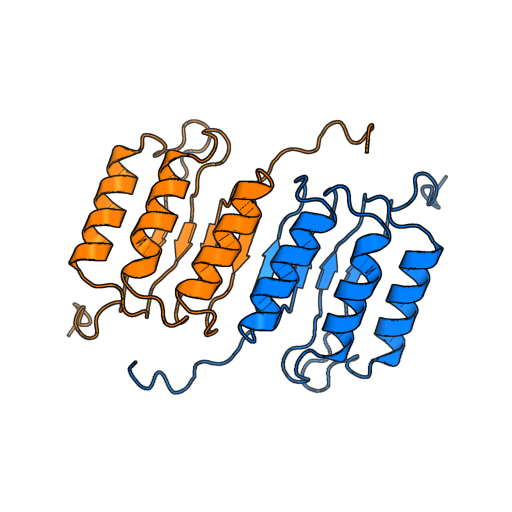B O 1
ATOM 1473 N N . TYR B 1 61 ? 10.047 -4.93 -10.945 1 90.69 61 TYR B N 1
ATOM 1474 C CA . TYR B 1 61 ? 10.359 -4.352 -9.641 1 90.69 61 TYR B CA 1
ATOM 1475 C C . TYR B 1 61 ? 11.602 -5 -9.039 1 90.69 61 TYR B C 1
ATOM 1477 O O . TYR B 1 61 ? 12.438 -4.32 -8.438 1 90.69 61 TYR B O 1
ATOM 1485 N N . LEU B 1 62 ? 11.672 -6.336 -9.203 1 89.69 62 LEU B N 1
ATOM 1486 C CA . LEU B 1 62 ? 12.836 -7.043 -8.68 1 89.69 62 LEU B CA 1
ATOM 1487 C C . LEU B 1 62 ? 14.125 -6.492 -9.281 1 89.69 62 LEU B C 1
ATOM 1489 O O . LEU B 1 62 ? 15.125 -6.332 -8.578 1 89.69 62 LEU B O 1
ATOM 1493 N N . TYR B 1 63 ? 14.039 -6.09 -10.508 1 90.38 63 TYR B N 1
ATOM 1494 C CA . TYR B 1 63 ? 15.25 -5.684 -11.211 1 90.38 63 TYR B CA 1
ATOM 1495 C C . TYR B 1 63 ? 15.523 -4.199 -11.016 1 90.38 63 TYR B C 1
ATOM 1497 O O . TYR B 1 63 ? 16.672 -3.762 -11.039 1 90.38 63 TYR B O 1
ATOM 1505 N N . THR B 1 64 ? 14.5 -3.473 -10.812 1 88.75 64 THR B N 1
ATOM 1506 C CA . THR B 1 64 ? 14.68 -2.033 -10.961 1 88.75 64 THR B CA 1
ATOM 1507 C C . THR B 1 64 ? 14.734 -1.354 -9.594 1 88.75 64 THR B C 1
ATOM 1509 O O . THR B 1 64 ? 15.109 -0.186 -9.492 1 88.75 64 THR B O 1
ATOM 1512 N N . GLN B 1 65 ? 14.375 -2.092 -8.578 1 86.75 65 GLN B N 1
ATOM 1513 C CA . GLN B 1 65 ? 14.43 -1.458 -7.266 1 86.75 65 GLN B CA 1
ATOM 1514 C C . GLN B 1 65 ? 15.867 -1.127 -6.871 1 86.75 65 GLN B C 1
ATOM 1516 O O . GLN B 1 65 ? 16.797 -1.81 -7.293 1 86.75 65 GLN B O 1
ATOM 1521 N N . PRO B 1 66 ? 16.016 -0.025 -6.113 1 83.06 66 PRO B N 1
ATOM 1522 C CA . PRO B 1 66 ? 17.359 0.298 -5.637 1 83.06 66 PRO B CA 1
ATOM 1523 C C . PRO B 1 66 ? 17.984 -0.83 -4.82 1 83.06 66 PRO B C 1
ATOM 1525 O O . PRO B 1 66 ? 17.297 -1.486 -4.039 1 83.06 66 PRO B O 1
ATOM 1528 N N . GLU B 1 67 ? 19.234 -0.952 -4.957 1 80.44 67 GLU B N 1
ATOM 1529 C CA . GLU B 1 67 ? 19.969 -2.004 -4.27 1 80.44 67 GLU B CA 1
ATOM 1530 C C . GLU B 1 67 ? 19.859 -1.863 -2.754 1 80.44 67 GLU B C 1
ATOM 1532 O O . GLU B 1 67 ? 19.875 -2.861 -2.029 1 80.44 67 GLU B O 1
ATOM 1537 N N . ALA B 1 68 ? 19.703 -0.703 -2.338 1 81.25 68 ALA B N 1
ATOM 1538 C CA . ALA B 1 68 ? 19.641 -0.436 -0.903 1 81.25 68 ALA B CA 1
ATOM 1539 C C . ALA B 1 68 ? 18.312 -0.884 -0.32 1 81.25 68 ALA B C 1
ATOM 1541 O O . ALA B 1 68 ? 18.203 -1.14 0.882 1 81.25 68 ALA B O 1
ATOM 1542 N N . PHE B 1 69 ? 17.312 -0.994 -1.224 1 85.12 69 PHE B N 1
ATOM 1543 C CA . PHE B 1 69 ? 15.977 -1.332 -0.766 1 85.12 69 PHE B CA 1
ATOM 1544 C C . PHE B 1 69 ? 15.32 -2.348 -1.698 1 85.12 69 PHE B C 1
ATOM 1546 O O . PHE B 1 69 ? 14.242 -2.098 -2.242 1 85.12 69 PHE B O 1
ATOM 1553 N N . PRO B 1 70 ? 15.953 -3.447 -1.827 1 85.81 70 PRO B N 1
ATOM 1554 C CA . PRO B 1 70 ? 15.32 -4.488 -2.646 1 85.81 70 PRO B CA 1
ATOM 1555 C C . PRO B 1 70 ? 14.078 -5.082 -1.992 1 85.81 70 PRO B C 1
ATOM 1557 O O . PRO B 1 70 ? 13.891 -4.949 -0.78 1 85.81 70 PRO B O 1
ATOM 1560 N N . MET B 1 71 ? 13.25 -5.742 -2.801 1 90.25 71 MET B N 1
ATOM 1561 C CA . MET B 1 71 ? 12.148 -6.5 -2.217 1 90.25 71 MET B CA 1
ATOM 1562 C C . MET B 1 71 ? 12.664 -7.68 -1.401 1 90.25 71 MET B C 1
ATOM 1564 O O . MET B 1 71 ? 13.578 -8.383 -1.833 1 90.25 71 MET B O 1
ATOM 1568 N N . HIS B 1 72 ? 12.125 -7.77 -0.235 1 89.31 72 HIS B N 1
ATOM 1569 C CA . HIS B 1 72 ? 12.586 -8.922 0.531 1 89.31 72 HIS B CA 1
ATOM 1570 C C . HIS B 1 72 ? 11.414 -9.781 0.99 1 89.31 72 HIS B C 1
ATOM 1572 O O . HIS B 1 72 ? 11.609 -10.836 1.597 1 89.31 72 HIS B O 1
ATOM 1578 N N . GLY B 1 73 ? 10.203 -9.367 0.612 1 93.38 73 GLY B N 1
ATOM 1579 C CA . GLY B 1 73 ? 9.031 -10.188 0.879 1 93.38 73 GLY B CA 1
ATOM 1580 C C . GLY B 1 73 ? 7.977 -10.086 -0.206 1 93.38 73 GLY B C 1
ATOM 1581 O O . GLY B 1 73 ? 7.453 -9 -0.477 1 93.38 73 GLY B O 1
ATOM 1582 N N . ILE B 1 74 ? 7.727 -11.125 -0.873 1 95 74 ILE B N 1
ATOM 1583 C CA . ILE B 1 74 ? 6.656 -11.234 -1.857 1 95 74 ILE B CA 1
ATOM 1584 C C . ILE B 1 74 ? 5.762 -12.43 -1.52 1 95 74 ILE B C 1
ATOM 1586 O O . ILE B 1 74 ? 6.172 -13.578 -1.681 1 95 74 ILE B O 1
ATOM 1590 N N . HIS B 1 75 ? 4.605 -12.102 -0.991 1 95.81 75 HIS B N 1
ATOM 1591 C CA . HIS B 1 75 ? 3.646 -13.133 -0.623 1 95.81 75 HIS B CA 1
ATOM 1592 C C . HIS B 1 75 ? 2.438 -13.125 -1.553 1 95.81 75 HIS B C 1
ATOM 1594 O O . HIS B 1 75 ? 1.534 -12.297 -1.392 1 95.81 75 HIS B O 1
ATOM 1600 N N . ILE B 1 76 ? 2.42 -14.031 -2.514 1 94.88 76 ILE B N 1
ATOM 1601 C CA . ILE B 1 76 ? 1.346 -14.023 -3.5 1 94.88 76 ILE B CA 1
ATOM 1602 C C . ILE B 1 76 ? 0.768 -15.43 -3.643 1 94.88 76 ILE B C 1
ATOM 1604 O O . ILE B 1 76 ? 0.397 -15.852 -4.742 1 94.88 76 ILE B O 1
ATOM 1608 N N . SER B 1 77 ? 0.734 -16.109 -2.525 1 90.62 77 SER B N 1
ATOM 1609 C CA . SER B 1 77 ? 0.162 -17.438 -2.488 1 90.62 77 SER B CA 1
ATOM 1610 C C . SER B 1 77 ? -1.354 -17.406 -2.654 1 90.62 77 SER B C 1
ATOM 1612 O O . SER B 1 77 ? -1.962 -16.328 -2.598 1 90.62 77 SER B O 1
ATOM 1614 N N . HIS B 1 78 ? -2.01 -18.609 -2.902 1 90.5 78 HIS B N 1
ATOM 1615 C CA . HIS B 1 78 ? -3.457 -18.766 -2.996 1 90.5 78 HIS B CA 1
ATOM 1616 C C . HIS B 1 78 ? -4.039 -17.828 -4.047 1 90.5 78 HIS B C 1
ATOM 1618 O O . HIS B 1 78 ? -4.992 -17.094 -3.773 1 90.5 78 HIS B O 1
ATOM 1624 N N . ASN B 1 79 ? -3.342 -17.797 -5.145 1 92.62 79 ASN B N 1
ATOM 1625 C CA . ASN B 1 79 ? -3.791 -17.078 -6.336 1 92.62 79 ASN B CA 1
ATOM 1626 C C . ASN B 1 79 ? -3.809 -17.984 -7.562 1 92.62 79 ASN B C 1
ATOM 1628 O O . ASN B 1 79 ? -3.871 -19.219 -7.434 1 92.62 79 ASN B O 1
ATOM 1632 N N . ASN B 1 80 ? -3.967 -17.375 -8.766 1 92.88 80 ASN B N 1
ATOM 1633 C CA . ASN B 1 80 ? -4.098 -18.172 -9.977 1 92.88 80 ASN B CA 1
ATOM 1634 C C . ASN B 1 80 ? -2.867 -18.031 -10.875 1 92.88 80 ASN B C 1
ATOM 1636 O O . ASN B 1 80 ? -2.988 -17.969 -12.094 1 92.88 80 ASN B O 1
ATOM 1640 N N . ILE B 1 81 ? -1.765 -17.922 -10.273 1 93.38 81 ILE B N 1
ATOM 1641 C CA . ILE B 1 81 ? -0.512 -17.891 -11.023 1 93.38 81 ILE B CA 1
ATOM 1642 C C . ILE B 1 81 ? -0.094 -19.312 -11.383 1 93.38 81 ILE B C 1
ATOM 1644 O O . ILE B 1 81 ? -0.103 -20.219 -10.531 1 93.38 81 ILE B O 1
ATOM 1648 N N . THR B 1 82 ? 0.258 -19.578 -12.586 1 93.06 82 THR B N 1
ATOM 1649 C CA . THR B 1 82 ? 0.608 -20.906 -13.062 1 93.06 82 THR B CA 1
ATOM 1650 C C . THR B 1 82 ? 2.045 -21.25 -12.688 1 93.06 82 THR B C 1
ATOM 1652 O O . THR B 1 82 ? 2.795 -20.391 -12.211 1 93.06 82 THR B O 1
ATOM 1655 N N . ASP B 1 83 ? 2.342 -22.5 -12.914 1 89.81 83 ASP B N 1
ATOM 1656 C CA . ASP B 1 83 ? 3.709 -22.969 -12.703 1 89.81 83 ASP B CA 1
ATOM 1657 C C . ASP B 1 83 ? 4.695 -22.188 -13.57 1 89.81 83 ASP B C 1
ATOM 1659 O O . ASP B 1 83 ? 5.809 -21.891 -13.133 1 89.81 83 ASP B O 1
ATOM 1663 N N . LYS B 1 84 ? 4.285 -21.938 -14.734 1 93.38 84 LYS B N 1
ATOM 1664 C CA . LYS B 1 84 ? 5.137 -21.172 -15.633 1 93.38 84 LYS B CA 1
ATOM 1665 C C . LYS B 1 84 ? 5.461 -19.797 -15.055 1 93.38 84 LYS B C 1
ATOM 1667 O O . LYS B 1 84 ? 6.613 -19.359 -15.07 1 93.38 84 LYS B O 1
ATOM 1672 N N . GLY B 1 85 ? 4.441 -19.109 -14.633 1 94.06 85 GLY B N 1
ATOM 1673 C CA . GLY B 1 85 ? 4.648 -17.812 -14.016 1 94.06 85 GLY B CA 1
ATOM 1674 C C . GLY B 1 85 ? 5.523 -17.875 -12.781 1 94.06 85 GLY B C 1
ATOM 1675 O O . GLY B 1 85 ? 6.414 -17.047 -12.594 1 94.06 85 GLY B O 1
ATOM 1676 N N . ALA B 1 86 ? 5.25 -18.844 -11.945 1 91.44 86 ALA B N 1
ATOM 1677 C CA . ALA B 1 86 ? 6.031 -19.031 -10.727 1 91.44 86 ALA B CA 1
ATOM 1678 C C . ALA B 1 86 ? 7.508 -19.25 -11.047 1 91.44 86 ALA B C 1
ATOM 1680 O O . ALA B 1 86 ? 8.383 -18.672 -10.398 1 91.44 86 ALA B O 1
ATOM 1681 N N . PHE B 1 87 ? 7.77 -20.047 -12.008 1 92.19 87 PHE B N 1
ATOM 1682 C CA . PHE B 1 87 ? 9.141 -20.328 -12.398 1 92.19 87 PHE B CA 1
ATOM 1683 C C . PHE B 1 87 ? 9.836 -19.078 -12.914 1 92.19 87 PHE B C 1
ATOM 1685 O O . PHE B 1 87 ? 11.016 -18.859 -12.641 1 92.19 87 PHE B O 1
ATOM 1692 N N . ARG B 1 88 ? 9.141 -18.297 -13.664 1 95.19 88 ARG B N 1
ATOM 1693 C CA . ARG B 1 88 ? 9.695 -17.031 -14.141 1 95.19 88 ARG B CA 1
ATOM 1694 C C . ARG B 1 88 ? 10.086 -16.125 -12.969 1 95.19 88 ARG B C 1
ATOM 1696 O O . ARG B 1 88 ? 11.141 -15.484 -12.992 1 95.19 88 ARG B O 1
ATOM 1703 N N . LEU B 1 89 ? 9.25 -16.094 -11.969 1 93.94 89 LEU B N 1
ATOM 1704 C CA . LEU B 1 89 ? 9.523 -15.281 -10.789 1 93.94 89 LEU B CA 1
ATOM 1705 C C . LEU B 1 89 ? 10.758 -15.789 -10.047 1 93.94 89 LEU B C 1
ATOM 1707 O O . LEU B 1 89 ? 11.625 -15 -9.656 1 93.94 89 LEU B O 1
ATOM 1711 N N . ILE B 1 90 ? 10.789 -17.078 -9.875 1 92.12 90 ILE B N 1
ATOM 1712 C CA . ILE B 1 90 ? 11.906 -17.703 -9.164 1 92.12 90 ILE B CA 1
ATOM 1713 C C . ILE B 1 90 ? 13.203 -17.422 -9.914 1 92.12 90 ILE B C 1
ATOM 1715 O O . ILE B 1 90 ? 14.211 -17.047 -9.305 1 92.12 90 ILE B O 1
ATOM 1719 N N . ARG B 1 91 ? 13.164 -17.594 -11.156 1 94.5 91 ARG B N 1
ATOM 1720 C CA . ARG B 1 91 ? 14.344 -17.359 -11.977 1 94.5 91 ARG B CA 1
ATOM 1721 C C . ARG B 1 91 ? 14.789 -15.898 -11.891 1 94.5 91 ARG B C 1
ATOM 1723 O O . ARG B 1 91 ? 15.984 -15.617 -11.742 1 94.5 91 ARG B O 1
ATOM 1730 N N . ALA B 1 92 ? 13.906 -14.984 -12.016 1 93.75 92 ALA B N 1
ATOM 1731 C CA . ALA B 1 92 ? 14.227 -13.562 -11.93 1 93.75 92 ALA B CA 1
ATOM 1732 C C . ALA B 1 92 ? 14.836 -13.227 -10.57 1 93.75 92 ALA B C 1
ATOM 1734 O O . ALA B 1 92 ? 15.805 -12.461 -10.492 1 93.75 92 ALA B O 1
ATOM 1735 N N . ALA B 1 93 ? 14.266 -13.773 -9.523 1 91.19 93 ALA B N 1
ATOM 1736 C CA . ALA B 1 93 ? 14.766 -13.523 -8.172 1 91.19 93 ALA B CA 1
ATOM 1737 C C . ALA B 1 93 ? 16.203 -14.023 -8.023 1 91.19 93 ALA B C 1
ATOM 1739 O O . ALA B 1 93 ? 17.016 -13.375 -7.367 1 91.19 93 ALA B O 1
ATOM 1740 N N . ALA B 1 94 ? 16.453 -15.094 -8.617 1 89.5 94 ALA B N 1
ATOM 1741 C CA . ALA B 1 94 ? 17.781 -15.703 -8.539 1 89.5 94 ALA B CA 1
ATOM 1742 C C . ALA B 1 94 ? 18.797 -14.922 -9.375 1 89.5 94 ALA B C 1
ATOM 1744 O O . ALA B 1 94 ? 19.984 -14.875 -9.047 1 89.5 94 ALA B O 1
ATOM 1745 N N . GLN B 1 95 ? 18.266 -14.25 -10.336 1 91.88 95 GLN B N 1
ATOM 1746 C CA . GLN B 1 95 ? 19.172 -13.695 -11.328 1 91.88 95 GLN B CA 1
ATOM 1747 C C . GLN B 1 95 ? 19.328 -12.188 -11.141 1 91.88 95 GLN B C 1
ATOM 1749 O O . GLN B 1 95 ? 20.281 -11.586 -11.656 1 91.88 95 GLN B O 1
ATOM 1754 N N . CYS B 1 96 ? 18.484 -11.516 -10.492 1 88.25 96 CYS B N 1
ATOM 1755 C CA . CYS B 1 96 ? 18.453 -10.062 -10.453 1 88.25 96 CYS B CA 1
ATOM 1756 C C . CYS B 1 96 ? 19.656 -9.508 -9.695 1 88.25 96 CYS B C 1
ATOM 1758 O O . CYS B 1 96 ? 19.984 -8.328 -9.828 1 88.25 96 CYS B O 1
ATOM 1760 N N . GLY B 1 97 ? 20.281 -10.312 -8.867 1 85.88 97 GLY B N 1
ATOM 1761 C CA . GLY B 1 97 ? 21.547 -9.938 -8.258 1 85.88 97 GLY B CA 1
ATOM 1762 C C . GLY B 1 97 ? 21.391 -9.211 -6.941 1 85.88 97 GLY B C 1
ATOM 1763 O O . GLY B 1 97 ? 22.359 -8.75 -6.352 1 85.88 97 GLY B O 1
ATOM 1764 N N . HIS B 1 98 ? 20.219 -9.109 -6.484 1 84.88 98 HIS B N 1
ATOM 1765 C CA . HIS B 1 98 ? 19.938 -8.344 -5.273 1 84.88 98 HIS B CA 1
ATOM 1766 C C . HIS B 1 98 ? 20.062 -9.219 -4.031 1 84.88 98 HIS B C 1
ATOM 1768 O O . HIS B 1 98 ? 20.125 -8.711 -2.91 1 84.88 98 HIS B O 1
ATOM 1774 N N . TYR B 1 99 ? 20.047 -10.531 -4.266 1 80.38 99 TYR B N 1
ATOM 1775 C CA . TYR B 1 99 ? 19.969 -11.422 -3.113 1 80.38 99 TYR B CA 1
ATOM 1776 C C . TYR B 1 99 ? 21.141 -12.383 -3.078 1 80.38 99 TYR B C 1
ATOM 1778 O O . TYR B 1 99 ? 21.594 -12.867 -4.121 1 80.38 99 TYR B O 1
ATOM 1786 N N . PRO B 1 100 ? 21.703 -12.797 -1.824 1 74.25 100 PRO B N 1
ATOM 1787 C CA . PRO B 1 100 ? 21.344 -12.141 -0.569 1 74.25 100 PRO B CA 1
ATOM 1788 C C . PRO B 1 100 ? 21.734 -10.664 -0.537 1 74.25 100 PRO B C 1
ATOM 1790 O O . PRO B 1 100 ? 22.578 -10.234 -1.335 1 74.25 100 PRO B O 1
ATOM 1793 N N . ARG B 1 101 ? 20.984 -9.961 0.319 1 67.31 101 ARG B N 1
ATOM 1794 C CA . ARG B 1 101 ? 21.266 -8.531 0.396 1 67.31 101 ARG B CA 1
ATOM 1795 C C . ARG B 1 101 ? 22.672 -8.273 0.95 1 67.31 101 ARG B C 1
ATOM 1797 O O . ARG B 1 101 ? 23.141 -9.008 1.825 1 67.31 101 ARG B O 1
ATOM 1804 N N . LEU B 1 102 ? 23.203 -7.34 0.326 1 59.44 102 LEU B N 1
ATOM 1805 C CA . LEU B 1 102 ? 24.562 -7.008 0.725 1 59.44 102 LEU B CA 1
ATOM 1806 C C . LEU B 1 102 ? 24.594 -6.473 2.152 1 59.44 102 LEU B C 1
ATOM 1808 O O . LEU B 1 102 ? 25.484 -6.816 2.928 1 59.44 102 LEU B O 1
ATOM 1812 N N . THR B 1 103 ? 23.609 -5.668 2.391 1 58 103 THR B N 1
ATOM 1813 C CA . THR B 1 103 ? 23.688 -4.969 3.666 1 58 103 THR B CA 1
ATOM 1814 C C . THR B 1 103 ? 23.031 -5.781 4.773 1 58 103 THR B C 1
ATOM 1816 O O . THR B 1 103 ? 23.328 -5.598 5.953 1 58 103 THR B O 1
ATOM 1819 N N . SER B 1 104 ? 22.047 -6.465 4.355 1 61.56 104 SER B N 1
ATOM 1820 C CA . SER B 1 104 ? 21.359 -7.344 5.297 1 61.56 104 SER B CA 1
ATOM 1821 C C . SER B 1 104 ? 21.25 -8.766 4.754 1 61.56 104 SER B C 1
ATOM 1823 O O . SER B 1 104 ? 21.25 -8.969 3.537 1 61.56 104 SER B O 1
ATOM 1825 N N . ARG B 1 105 ? 21.812 -9.578 5.426 1 60.03 105 ARG B N 1
ATOM 1826 C CA . ARG B 1 105 ? 21.75 -10.984 5.031 1 60.03 105 ARG B CA 1
ATOM 1827 C C . ARG B 1 105 ? 20.312 -11.453 4.914 1 60.03 105 ARG B C 1
ATOM 1829 O O . ARG B 1 105 ? 20.016 -12.633 5.094 1 60.03 105 ARG B O 1
ATOM 1836 N N . LEU B 1 106 ? 19.438 -10.453 4.539 1 66.75 106 LEU B N 1
ATOM 1837 C CA . LEU B 1 106 ? 18.062 -10.914 4.496 1 66.75 106 LEU B CA 1
ATOM 1838 C C . LEU B 1 106 ? 17.734 -11.539 3.143 1 66.75 106 LEU B C 1
ATOM 1840 O O . LEU B 1 106 ? 18.062 -10.969 2.098 1 66.75 106 LEU B O 1
ATOM 1844 N N . PRO B 1 107 ? 17.312 -12.688 3.244 1 77.19 107 PRO B N 1
ATOM 1845 C CA . PRO B 1 107 ? 16.875 -13.359 2.018 1 77.19 107 PRO B CA 1
ATOM 1846 C C . PRO B 1 107 ? 15.547 -12.828 1.493 1 77.19 107 PRO B C 1
ATOM 1848 O O . PRO B 1 107 ? 14.859 -12.062 2.186 1 77.19 107 PRO B O 1
ATOM 1851 N N . LEU B 1 108 ? 15.32 -13.062 0.242 1 85.62 108 LEU B N 1
ATOM 1852 C CA . LEU B 1 108 ? 13.977 -12.844 -0.293 1 85.62 108 LEU B CA 1
ATOM 1853 C C . LEU B 1 108 ? 13.031 -13.953 0.152 1 85.62 108 LEU B C 1
ATOM 1855 O O . LEU B 1 108 ? 13.328 -15.141 -0.022 1 85.62 108 LEU B O 1
ATOM 1859 N N . TRP B 1 109 ? 11.992 -13.547 0.802 1 83.88 109 TRP B N 1
ATOM 1860 C CA . TRP B 1 109 ? 10.914 -14.477 1.11 1 83.88 109 TRP B CA 1
ATOM 1861 C C . TRP B 1 109 ? 9.844 -14.445 0.021 1 83.88 109 TRP B C 1
ATOM 1863 O O . TRP B 1 109 ? 9.094 -13.477 -0.1 1 83.88 109 TRP B O 1
ATOM 1873 N N . LEU B 1 110 ? 9.867 -15.453 -0.795 1 88.75 110 LEU B N 1
ATOM 1874 C CA . LEU B 1 110 ? 8.922 -15.602 -1.901 1 88.75 110 LEU B CA 1
ATOM 1875 C C . LEU B 1 110 ? 7.918 -16.703 -1.614 1 88.75 110 LEU B C 1
ATOM 1877 O O . LEU B 1 110 ? 8.281 -17.891 -1.589 1 88.75 110 LEU B O 1
ATOM 1881 N N . ARG B 1 111 ? 6.715 -16.359 -1.329 1 84.12 111 ARG B N 1
ATOM 1882 C CA . ARG B 1 111 ? 5.676 -17.344 -1.032 1 84.12 111 ARG B CA 1
ATOM 1883 C C . ARG B 1 111 ? 4.746 -17.531 -2.227 1 84.12 111 ARG B C 1
ATOM 1885 O O . ARG B 1 111 ? 4.004 -16.625 -2.594 1 84.12 111 ARG B O 1
ATOM 1892 N N . LEU B 1 112 ? 4.75 -18.688 -2.822 1 85.94 112 LEU B N 1
ATOM 1893 C CA . LEU B 1 112 ? 4.035 -18.984 -4.059 1 85.94 112 LEU B CA 1
ATOM 1894 C C . LEU B 1 112 ? 3.154 -20.219 -3.896 1 85.94 112 LEU B C 1
ATOM 1896 O O . LEU B 1 112 ? 2.719 -20.812 -4.887 1 85.94 112 LEU B O 1
ATOM 1900 N N . GLU B 1 113 ? 2.895 -20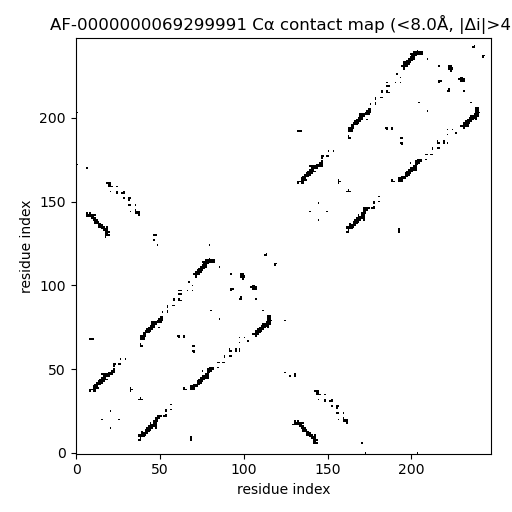.578 -2.76 1 78.19 113 GLU B N 1
ATOM 1901 C CA . GLU B 1 113 ? 2.15 -21.812 -2.537 1 78.19 113 GLU B CA 1
ATOM 1902 C C . GLU B 1 113 ? 0.688 -21.656 -2.943 1 78.19 113 GLU B C 1
ATOM 1904 O O . GLU B 1 113 ? 0.182 -20.531 -3.043 1 78.19 113 GLU B O 1
ATOM 1909 N N . ALA B 1 114 ? 0.008 -22.75 -3.232 1 75.62 114 ALA B N 1
ATOM 1910 C CA . ALA B 1 114 ? -1.422 -22.828 -3.521 1 75.62 114 ALA B CA 1
ATOM 1911 C C . ALA B 1 114 ? -1.799 -21.922 -4.688 1 75.62 114 ALA B C 1
ATOM 1913 O O . ALA B 1 114 ? -2.756 -21.156 -4.598 1 75.62 114 ALA B O 1
ATOM 1914 N N . MET B 1 115 ? -0.993 -21.625 -5.695 1 65.81 115 MET B N 1
ATOM 1915 C CA . MET B 1 115 ? -1.235 -20.781 -6.859 1 65.81 115 MET B CA 1
ATOM 1916 C C . MET B 1 115 ? -2.145 -21.484 -7.863 1 65.81 115 MET B C 1
ATOM 1918 O O . MET B 1 115 ? -2.934 -20.828 -8.555 1 65.81 115 MET B O 1
ATOM 1922 N N . CYS B 1 116 ? -1.741 -22.547 -8.219 1 56.03 116 CYS B N 1
ATOM 1923 C CA . CYS B 1 116 ? -2.525 -23.344 -9.164 1 56.03 116 CYS B CA 1
ATOM 1924 C C . CYS B 1 116 ? -3.326 -24.422 -8.438 1 56.03 116 CYS B C 1
ATOM 1926 O O . CYS B 1 116 ? -3.002 -24.781 -7.305 1 56.03 116 CYS B O 1
ATOM 1928 N N . GLY B 1 117 ? -4.777 -24.453 -8.586 1 47.84 117 GLY B N 1
ATOM 1929 C CA . GLY B 1 117 ? -5.434 -25.672 -8.156 1 47.84 117 GLY B CA 1
ATOM 1930 C C . GLY B 1 117 ? -4.48 -26.844 -8.023 1 47.84 117 GLY B C 1
ATOM 1931 O O . GLY B 1 117 ? -4.895 -27.953 -7.668 1 47.84 117 GLY B O 1
ATOM 1932 N N . CYS B 1 118 ? -3.359 -26.719 -8.664 1 40.34 118 CYS B N 1
ATOM 1933 C CA . CYS B 1 118 ? -2.537 -27.922 -8.781 1 40.34 118 CYS B CA 1
ATOM 1934 C C . CYS B 1 118 ? -1.596 -28.047 -7.586 1 40.34 118 CYS B C 1
ATOM 1936 O O . CYS B 1 118 ? -0.923 -29.078 -7.434 1 40.34 118 CYS B O 1
ATOM 1938 N N . ILE B 1 119 ? -0.927 -27.016 -7.164 1 41.66 119 ILE B N 1
ATOM 1939 C CA . ILE B 1 119 ? 0.156 -27.438 -6.285 1 41.66 119 ILE B CA 1
ATOM 1940 C C . ILE B 1 119 ? -0.422 -28.109 -5.039 1 41.66 119 ILE B C 1
ATOM 1942 O O . ILE B 1 119 ? -1.093 -27.469 -4.234 1 41.66 119 ILE B O 1
ATOM 1946 N N . GLU B 1 120 ? -0.941 -29.203 -5.086 1 36.12 120 GLU B N 1
ATOM 1947 C CA . GLU B 1 120 ? -1.33 -30.203 -4.094 1 36.12 120 GLU B CA 1
ATOM 1948 C C . GLU B 1 120 ? -0.397 -30.172 -2.885 1 36.12 120 GLU B C 1
ATOM 1950 O O . GLU B 1 120 ? 0.756 -29.75 -2.996 1 36.12 120 GLU B O 1
ATOM 1955 N N . ASN B 1 121 ? -0.984 -30.078 -1.644 1 38.53 121 ASN B N 1
ATOM 1956 C CA . ASN B 1 121 ? -0.325 -30.469 -0.401 1 38.53 121 ASN B CA 1
ATOM 1957 C C . ASN B 1 121 ? 0.735 -31.531 -0.638 1 38.53 121 ASN B C 1
ATOM 1959 O O . ASN B 1 121 ? 0.416 -32.656 -1.058 1 38.53 121 ASN B O 1
ATOM 1963 N N . PRO B 1 122 ? 1.966 -31.156 -0.785 1 35.97 122 PRO B N 1
ATOM 1964 C CA . PRO B 1 122 ? 2.854 -32.312 -0.861 1 35.97 122 PRO B CA 1
ATOM 1965 C C . PRO B 1 122 ? 2.48 -33.406 0.137 1 35.97 122 PRO B C 1
ATOM 1967 O O . PRO B 1 122 ? 3.002 -34.531 0.06 1 35.97 122 PRO B O 1
ATOM 1970 N N . HIS B 1 123 ? 1.979 -32.938 1.246 1 32.88 123 HIS B N 1
ATOM 1971 C CA . HIS B 1 123 ? 1.77 -33.969 2.256 1 32.88 123 HIS B CA 1
ATOM 1972 C C . HIS B 1 123 ? 0.592 -34.875 1.892 1 32.88 123 HIS B C 1
ATOM 1974 O O . HIS B 1 123 ? 0.299 -35.844 2.602 1 32.88 123 HIS B O 1
ATOM 1980 N N . LYS B 1 124 ? -0.246 -34.5 0.89 1 30.73 124 LYS B N 1
ATOM 1981 C CA . LYS B 1 124 ? -1.121 -35.656 0.642 1 30.73 124 LYS B CA 1
ATOM 1982 C C . LYS B 1 124 ? -0.501 -36.594 -0.373 1 30.73 124 LYS B C 1
ATOM 1984 O O . LYS B 1 124 ? 0.114 -36.188 -1.349 1 30.73 124 LYS B O 1
#

Solvent-accessible surface area (backbone atoms only — not comparable to full-atom values): 12890 Å² total; per-residue (Å²): 128,81,78,64,78,72,60,48,73,64,33,23,38,37,35,39,40,26,29,60,44,27,32,68,36,49,48,51,43,53,47,41,32,55,75,35,70,42,39,55,23,28,42,31,41,22,33,13,58,32,36,53,82,36,45,61,59,54,46,50,48,60,58,65,36,52,83,92,37,46,58,37,32,40,31,49,20,47,21,52,30,40,71,68,40,50,50,51,49,53,51,44,58,69,62,53,68,60,61,66,27,85,90,42,84,50,55,66,44,75,40,63,53,48,12,34,101,62,60,59,63,80,85,108,134,72,81,68,79,71,56,47,74,64,30,21,37,38,36,40,40,28,31,60,44,28,34,68,34,50,49,51,43,51,47,40,32,54,76,33,72,41,38,56,22,29,43,30,43,22,34,12,62,31,36,54,79,37,44,62,59,54,46,50,49,63,59,66,37,51,82,91,36,47,58,36,33,40,31,48,20,48,21,52,30,41,71,68,41,51,49,51,49,53,51,44,58,69,62,54,68,61,62,65,27,86,89,42,85,50,56,65,46,74,40,63,52,49,12,34,102,62,59,60,62,82,85,106

Sequence (248 aa):
VQNFPYVRKSGAYVDLSDNQIGTEGLDKLFRVLRDHRVPCVVMKAYRNGLDDGIVDTIIEYLYTQPEAFPMHGIHISHNNITDKGAFRLIRAAAQCGHYPRLTSRLPLWLRLEAMCGCIENPHKVQNFPYVRKSGAYVDLSDNQIGTEGLDKLFRVLRDHRVPCVVMKAYRNGLDDGIVDTIIEYLYTQPEAFPMHGIHISHNNITDKGAFRLIRAAAQCGHYPRLTSRLPLWLRLEAMCGCIENPHK

Nearest PDB structures (foldseek):
  8glv-assembly1_Ez  TM=7.911E-01  e=3.851E-02  Chlamydomonas reinhardtii
  7vtp-assembly1_A  TM=8.452E-01  e=9.075E-02  Homo sapiens
  8swf-assembly1_F  TM=8.464E-01  e=1.181E-01  Homo sapiens
  8sxn-assembly1_D  TM=8.223E-01  e=8.496E-02  Homo sapiens
  7vtq-assembly1_B  TM=8.449E-01  e=1.181E-01  Mus musculus